Protein AF-A0A9E4ESQ2-F1 (afdb_monomer_lite)

Secondary structure (DSSP, 8-state):
-----------EE-SPPPHHHHHHHHHHHHHTT---EEEE-GGGGTT-HHHHHHHHHHHHTT-EEEE--SSS-SSEEEPPTT--HHHHHTSTTEEEE-SSEEEEPBPPP--TTSPPEEEEEETTEEEESSHHHH--TTGGGEEEEEETTTTEEEEEEEEEETTEEEEEEEETT--S-----EEEEEEEEEEETTS--B----

Foldseek 3Di:
DPPPDDDDDAAEDDEDDDLVVLVVVLVVQVVVPHAYEYAYQQLVCVPPPVVVVSVVVNVVSPHHYHHCHNHVDDQKDFDDVPDDLVVLQPAQQFPHDDPTMTGGDWDQFDCPPFDKFWWKDAFQKTFGPDQCRQPDPVCVFFQWKQFPVVSAIWGWDWDDDPNGTMTRTHHSVRHPPTTPHTDHGTIMTTDGPVRIGRDRHD

Radius of gyration: 22.18 Å; chains: 1; bounding box: 66×42×53 Å

Structure (mmCIF, N/CA/C/O backbone):
data_AF-A0A9E4ESQ2-F1
#
_entry.id   AF-A0A9E4ESQ2-F1
#
loop_
_atom_site.group_PDB
_atom_site.id
_atom_site.type_symbol
_atom_site.label_atom_id
_atom_site.label_alt_id
_atom_site.label_comp_id
_atom_site.label_asym_id
_atom_site.label_entity_id
_atom_site.label_seq_id
_atom_site.pdbx_PDB_ins_code
_atom_site.Cartn_x
_atom_site.Cartn_y
_atom_site.Cartn_z
_atom_site.occupancy
_atom_site.B_iso_or_equiv
_atom_site.auth_seq_id
_atom_site.auth_comp_id
_atom_site.auth_asym_id
_atom_site.auth_atom_id
_atom_site.pdbx_PDB_model_num
ATOM 1 N N . MET A 1 1 ? -46.111 -11.048 6.147 1.00 51.50 1 MET A N 1
ATOM 2 C CA . MET A 1 1 ? -45.786 -9.671 6.575 1.00 51.50 1 MET A CA 1
ATOM 3 C C . MET A 1 1 ? -44.651 -9.162 5.710 1.00 51.50 1 MET A C 1
ATOM 5 O O . MET A 1 1 ? -43.590 -9.770 5.709 1.00 51.50 1 MET A O 1
ATOM 9 N N . ARG A 1 2 ? -44.894 -8.115 4.919 1.00 52.31 2 ARG A N 1
ATOM 10 C CA . ARG A 1 2 ? -43.846 -7.410 4.176 1.00 52.31 2 ARG A CA 1
ATOM 11 C C . ARG A 1 2 ? -43.206 -6.461 5.189 1.00 52.31 2 ARG A C 1
ATOM 13 O O . ARG A 1 2 ? -43.901 -5.602 5.716 1.00 52.31 2 ARG A O 1
ATOM 20 N N . THR A 1 3 ? -41.953 -6.689 5.557 1.00 63.53 3 THR A N 1
ATOM 21 C CA . THR A 1 3 ? -41.213 -5.729 6.375 1.00 63.53 3 THR A CA 1
ATOM 22 C C . THR A 1 3 ? -40.939 -4.512 5.502 1.00 63.53 3 THR A C 1
ATOM 24 O O . THR A 1 3 ? -40.298 -4.630 4.454 1.00 63.53 3 THR A O 1
ATOM 27 N N . ASP A 1 4 ? -41.470 -3.354 5.888 1.00 74.69 4 ASP A N 1
ATOM 28 C CA . ASP A 1 4 ? -41.134 -2.096 5.230 1.00 74.69 4 ASP A CA 1
ATOM 29 C C . ASP A 1 4 ? -39.630 -1.880 5.386 1.00 74.69 4 ASP A C 1
ATOM 31 O O . ASP A 1 4 ? -39.119 -1.657 6.487 1.00 74.69 4 ASP A O 1
ATOM 35 N N . LYS A 1 5 ? -38.891 -2.031 4.283 1.00 76.62 5 LYS A N 1
ATOM 36 C CA . LYS A 1 5 ? -37.449 -1.796 4.271 1.00 76.62 5 LYS A CA 1
ATOM 37 C C . LYS A 1 5 ? -37.220 -0.322 4.585 1.00 76.62 5 LYS A C 1
ATOM 39 O O . LYS A 1 5 ? -37.540 0.545 3.777 1.00 76.62 5 LYS A O 1
ATOM 44 N N . ARG A 1 6 ? -36.655 -0.042 5.756 1.00 83.25 6 ARG A N 1
ATOM 45 C CA . ARG A 1 6 ? -36.208 1.298 6.137 1.00 83.25 6 ARG A CA 1
ATOM 46 C C . ARG A 1 6 ? -34.744 1.447 5.740 1.00 83.25 6 ARG A C 1
ATOM 48 O O . ARG A 1 6 ? -33.921 0.614 6.109 1.00 83.25 6 ARG A O 1
ATOM 55 N N . GLY A 1 7 ? -34.435 2.490 4.973 1.00 85.62 7 GLY A N 1
ATOM 56 C CA . GLY A 1 7 ? -33.052 2.889 4.721 1.00 85.62 7 GLY A CA 1
ATOM 57 C C . GLY A 1 7 ? -32.386 3.391 6.004 1.00 85.62 7 GLY A C 1
ATOM 58 O O . GLY A 1 7 ? -33.062 3.894 6.902 1.00 85.62 7 GLY A O 1
ATOM 59 N N . GLY A 1 8 ? -31.065 3.253 6.082 1.00 88.06 8 GLY A N 1
ATOM 60 C CA . GLY A 1 8 ? -30.244 3.743 7.187 1.00 88.06 8 GLY A CA 1
ATOM 61 C C . GLY A 1 8 ? -28.933 4.327 6.671 1.00 88.06 8 GLY A C 1
ATOM 62 O O . GLY A 1 8 ? -28.537 4.064 5.536 1.00 88.06 8 GLY A O 1
ATOM 63 N N . ILE A 1 9 ? -28.276 5.130 7.505 1.00 91.81 9 ILE A N 1
ATOM 64 C CA . ILE A 1 9 ? -26.957 5.709 7.231 1.00 91.81 9 ILE A CA 1
ATOM 65 C C . ILE A 1 9 ? -25.974 5.107 8.233 1.00 91.81 9 ILE A C 1
ATOM 67 O O . ILE A 1 9 ? -26.272 5.044 9.424 1.00 91.81 9 ILE A O 1
ATOM 71 N N . CYS A 1 10 ? -24.808 4.685 7.748 1.00 93.25 10 CYS A N 1
ATOM 72 C CA . CYS A 1 10 ? -23.695 4.246 8.580 1.00 93.25 10 CYS A CA 1
ATOM 73 C C . CYS A 1 10 ? -22.549 5.255 8.461 1.00 93.25 10 CYS A C 1
ATOM 75 O O . CYS A 1 10 ? -22.131 5.587 7.351 1.00 93.25 10 CYS A O 1
ATOM 77 N N . PHE A 1 11 ? -22.050 5.734 9.600 1.00 96.19 11 PHE A N 1
ATOM 78 C CA . PHE A 1 11 ? -20.864 6.581 9.662 1.00 96.19 11 PHE A CA 1
ATOM 79 C C . PHE A 1 11 ? -19.651 5.729 10.022 1.00 96.19 11 PHE A C 1
ATOM 81 O O . PHE A 1 11 ? -19.626 5.102 11.085 1.00 96.19 11 PHE A O 1
ATOM 88 N N . ARG A 1 12 ? -18.645 5.743 9.146 1.00 95.81 12 ARG A N 1
ATOM 89 C CA . ARG A 1 12 ? -17.349 5.096 9.355 1.00 95.81 12 ARG A CA 1
ATOM 90 C C . ARG A 1 12 ? -16.263 6.160 9.413 1.00 95.81 12 ARG A C 1
ATOM 92 O O . ARG A 1 12 ? -16.219 7.037 8.551 1.00 95.81 12 ARG A O 1
ATOM 99 N N . VAL A 1 13 ? -15.412 6.076 10.426 1.00 96.38 13 VAL A N 1
ATOM 100 C CA . VAL A 1 13 ? -14.229 6.924 10.562 1.00 96.38 13 VAL A CA 1
ATOM 101 C C . VAL A 1 13 ? -13.005 6.024 10.470 1.00 96.38 13 VAL A C 1
ATOM 103 O O . VAL A 1 13 ? -12.853 5.110 11.279 1.00 96.38 13 VAL A O 1
ATOM 106 N N . ASP A 1 14 ? -12.170 6.289 9.470 1.00 95.12 14 ASP A N 1
ATOM 107 C CA . ASP A 1 14 ? -10.976 5.504 9.150 1.00 95.12 14 ASP A CA 1
ATOM 108 C C . ASP A 1 14 ? -9.734 6.038 9.860 1.00 95.12 14 ASP A C 1
ATOM 110 O O . ASP A 1 14 ? -9.703 7.191 10.300 1.00 95.12 14 ASP A O 1
ATOM 114 N N . ASP A 1 15 ? -8.697 5.206 9.900 1.00 94.25 15 ASP A N 1
ATOM 115 C CA . ASP A 1 15 ? -7.402 5.426 10.542 1.00 94.25 15 ASP A CA 1
ATOM 116 C C . ASP A 1 15 ? -7.430 5.635 12.056 1.00 94.25 15 ASP A C 1
ATOM 118 O O . ASP A 1 15 ? -8.412 6.028 12.684 1.00 94.25 15 ASP A O 1
ATOM 122 N N . ASN A 1 16 ? -6.252 5.486 12.651 1.00 94.00 16 ASN A N 1
ATOM 123 C CA . ASN A 1 16 ? -6.033 5.840 14.042 1.00 94.00 16 ASN A CA 1
ATOM 124 C C . ASN A 1 16 ? -6.076 7.362 14.189 1.00 94.00 16 ASN A C 1
ATOM 126 O O . ASN A 1 16 ? -5.266 8.080 13.599 1.00 94.00 16 ASN A O 1
ATOM 130 N N . LYS A 1 17 ? -6.997 7.856 15.013 1.00 95.25 17 LYS A N 1
ATOM 131 C CA . LYS A 1 17 ? -7.047 9.258 15.437 1.00 95.25 17 LYS A CA 1
ATOM 132 C C . LYS A 1 17 ? -6.416 9.438 16.820 1.00 95.25 17 LYS A C 1
ATOM 134 O O . LYS A 1 17 ? -6.333 8.459 17.572 1.00 95.25 17 LYS A O 1
ATOM 139 N N . PRO A 1 18 ? -5.979 10.659 17.179 1.00 96.06 18 PRO A N 1
ATOM 140 C CA . PRO A 1 18 ? -5.676 10.999 18.563 1.00 96.06 18 PRO A CA 1
ATOM 141 C C . PRO A 1 18 ? -6.846 10.640 19.482 1.00 96.06 18 PRO A C 1
ATOM 143 O O . PRO A 1 18 ? -8.006 10.809 19.105 1.00 96.06 18 PRO A O 1
ATOM 146 N N . ILE A 1 19 ? -6.546 10.194 20.704 1.00 96.81 19 ILE A N 1
ATOM 147 C CA . ILE A 1 19 ? -7.559 9.741 21.671 1.00 96.81 19 ILE A CA 1
ATOM 148 C C . ILE A 1 19 ? -8.663 10.786 21.873 1.00 96.81 19 ILE A C 1
ATOM 150 O O . ILE A 1 19 ? -9.845 10.449 21.863 1.00 96.81 19 ILE A O 1
ATOM 154 N N . GLN A 1 20 ? -8.280 12.059 21.984 1.00 98.00 20 GLN A N 1
ATOM 155 C CA . GLN A 1 20 ? -9.217 13.159 22.191 1.00 98.00 20 GLN A CA 1
ATOM 156 C C . GLN A 1 20 ? -10.242 13.291 21.052 1.00 98.00 20 GLN A C 1
ATOM 158 O O . GLN A 1 20 ? -11.424 13.484 21.316 1.00 98.00 20 GLN A O 1
ATOM 163 N N . GLN A 1 21 ? -9.836 13.077 19.798 1.00 98.12 21 GLN A N 1
ATOM 164 C CA . GLN A 1 21 ? -10.765 13.136 18.663 1.00 98.12 21 GLN A CA 1
ATOM 165 C C . GLN A 1 21 ? -11.802 12.009 18.717 1.00 98.12 21 GLN A C 1
ATOM 167 O O . GLN A 1 21 ? -12.968 12.214 18.393 1.00 98.12 21 GLN A O 1
ATOM 172 N N . TRP A 1 22 ? -11.415 10.812 19.165 1.00 97.75 22 TRP A N 1
ATOM 173 C CA . TRP A 1 22 ? -12.370 9.717 19.347 1.00 97.75 22 TRP A CA 1
ATOM 174 C C . TRP A 1 22 ? -13.382 9.982 20.458 1.00 97.75 22 TRP A C 1
ATOM 176 O O . TRP A 1 22 ? -14.542 9.575 20.347 1.00 97.75 22 TRP A O 1
ATOM 186 N N . ILE A 1 23 ? -12.952 10.660 21.523 1.00 97.88 23 ILE A N 1
ATOM 187 C CA . ILE A 1 23 ? -13.844 11.116 22.589 1.00 97.88 23 ILE A CA 1
ATOM 188 C C . ILE A 1 23 ? -14.859 12.107 22.011 1.00 97.88 23 ILE A C 1
ATOM 190 O O . ILE A 1 23 ? -16.058 11.891 22.178 1.00 97.88 23 ILE A O 1
ATOM 194 N N . GLU A 1 24 ? -14.398 13.100 21.249 1.00 98.19 24 GLU A N 1
ATOM 195 C CA . GLU A 1 24 ? -15.248 14.105 20.597 1.00 98.19 24 GLU A CA 1
ATOM 196 C C . GLU A 1 24 ? -16.254 13.478 19.620 1.00 98.19 24 GLU A C 1
ATOM 198 O O . GLU A 1 24 ? -17.444 13.801 19.667 1.00 98.19 24 GLU A O 1
ATOM 203 N N . PHE A 1 25 ? -15.830 12.518 18.786 1.00 97.94 25 PHE A N 1
ATOM 204 C CA . PHE A 1 25 ? -16.757 11.768 17.933 1.00 97.94 25 PHE A CA 1
ATOM 205 C C . PHE A 1 25 ? -17.830 11.071 18.769 1.00 97.94 25 PHE A C 1
ATOM 207 O O . PHE A 1 25 ? -19.025 11.224 18.513 1.00 97.94 25 PHE A O 1
ATOM 214 N N . ALA A 1 26 ? -17.431 10.333 19.801 1.00 97.94 26 ALA A N 1
ATOM 215 C CA . ALA A 1 26 ? -18.386 9.642 20.650 1.00 97.94 26 ALA A CA 1
ATOM 216 C C . ALA A 1 26 ? -19.356 10.606 21.345 1.00 97.94 26 ALA A C 1
ATOM 218 O O . ALA A 1 26 ? -20.543 10.296 21.430 1.00 97.94 26 ALA A O 1
ATOM 219 N N . GLU A 1 27 ? -18.905 11.772 21.800 1.00 98.12 27 GLU A N 1
ATOM 220 C CA . GLU A 1 27 ? -19.778 12.796 22.382 1.00 98.12 27 GLU A CA 1
ATOM 221 C C . GLU A 1 27 ? -20.821 13.305 21.387 1.00 98.12 27 GLU A C 1
ATOM 223 O O . GLU A 1 27 ? -22.007 13.365 21.725 1.00 98.12 27 GLU A O 1
ATOM 228 N N . VAL A 1 28 ? -20.412 13.617 20.153 1.00 98.00 28 VAL A N 1
ATOM 229 C CA . VAL A 1 28 ? -21.328 14.075 19.099 1.00 98.00 28 VAL A CA 1
ATOM 230 C C . VAL A 1 28 ? -22.380 13.011 18.801 1.00 98.00 28 VAL A C 1
ATOM 232 O O . VAL A 1 28 ? -23.572 13.303 18.844 1.00 98.00 28 VAL A O 1
ATOM 235 N N . PHE A 1 29 ? -21.971 11.769 18.543 1.00 97.81 29 PHE A N 1
ATOM 236 C CA . PHE A 1 29 ? -22.912 10.703 18.193 1.00 97.81 29 PHE A CA 1
ATOM 237 C C . PHE A 1 29 ? -23.849 10.355 19.356 1.00 97.81 29 PHE A C 1
ATOM 239 O O . PHE A 1 29 ? -25.063 10.254 19.160 1.00 97.81 29 PHE A O 1
ATOM 246 N N . ASN A 1 30 ? -23.322 10.258 20.580 1.00 97.75 30 ASN A N 1
ATOM 247 C CA . ASN A 1 30 ? -24.134 9.950 21.757 1.00 97.75 30 ASN A CA 1
ATOM 248 C C . ASN A 1 30 ? -25.130 11.068 22.089 1.00 97.75 30 ASN A C 1
ATOM 250 O O . ASN A 1 30 ? -26.250 10.758 22.494 1.00 97.75 30 ASN A O 1
ATOM 254 N N . ARG A 1 31 ? -24.781 12.344 21.856 1.00 98.12 31 ARG A N 1
ATOM 255 C CA . ARG A 1 31 ? -25.699 13.486 22.037 1.00 98.12 31 ARG A CA 1
ATOM 256 C C . ARG A 1 31 ? -26.996 13.332 21.243 1.00 98.12 31 ARG A C 1
ATOM 258 O O . ARG A 1 31 ? -28.043 13.765 21.711 1.00 98.12 31 ARG A O 1
ATOM 265 N N . TYR A 1 32 ? -26.931 12.708 20.070 1.00 97.31 32 TYR A N 1
ATOM 266 C CA . TYR A 1 32 ? -28.084 12.491 19.195 1.00 97.31 32 TYR A CA 1
ATOM 267 C C . TYR A 1 32 ? -28.632 11.056 19.250 1.00 97.31 32 TYR A C 1
ATOM 269 O O . TYR A 1 32 ? -29.475 10.693 18.435 1.00 97.31 32 TYR A O 1
ATOM 277 N N . GLY A 1 33 ? -28.170 10.230 20.195 1.00 96.44 33 GLY A N 1
ATOM 278 C CA . GLY A 1 33 ? -28.616 8.840 20.324 1.00 96.44 33 GLY A CA 1
ATOM 279 C C . GLY A 1 33 ? -28.145 7.917 19.192 1.00 96.44 33 GLY A C 1
ATOM 280 O O . GLY A 1 33 ? -28.731 6.856 18.991 1.00 96.44 33 GLY A O 1
ATOM 281 N N . PHE A 1 34 ? -27.094 8.297 18.460 1.00 97.06 34 PHE A N 1
ATOM 282 C CA . PHE A 1 34 ? -26.523 7.513 17.364 1.00 97.06 34 PHE A CA 1
ATOM 283 C C . PHE A 1 34 ? -25.200 6.846 17.752 1.00 97.06 34 PHE A C 1
ATOM 285 O O . PHE A 1 34 ? -24.599 7.140 18.787 1.00 97.06 34 PHE A O 1
ATOM 292 N N . LYS A 1 35 ? -24.742 5.935 16.888 1.00 97.31 35 LYS A N 1
ATOM 293 C CA . LYS A 1 35 ? -23.450 5.244 16.970 1.00 97.31 35 LYS A CA 1
ATOM 294 C C . LYS A 1 35 ? -22.687 5.418 15.660 1.00 97.31 35 LYS A C 1
ATOM 296 O O . LYS A 1 35 ? -23.258 5.818 14.649 1.00 97.31 35 LYS A O 1
ATOM 301 N N . PHE A 1 36 ? -21.396 5.130 15.709 1.00 97.81 36 PHE A N 1
ATOM 302 C CA . PHE A 1 36 ? -20.494 5.185 14.566 1.00 97.81 36 PHE A CA 1
ATOM 303 C C . PHE A 1 36 ? -19.560 3.980 14.619 1.00 97.81 36 PHE A C 1
ATOM 305 O O . PHE A 1 36 ? -19.476 3.307 15.654 1.00 97.81 36 PHE A O 1
ATOM 312 N N . CYS A 1 37 ? -18.860 3.749 13.516 1.00 98.25 37 CYS A N 1
ATOM 313 C CA . CYS A 1 37 ? -17.862 2.702 13.400 1.00 98.25 37 CYS A CA 1
ATOM 314 C C . CYS A 1 37 ? -16.456 3.310 13.383 1.00 98.25 37 CYS A C 1
ATOM 316 O O . CYS A 1 37 ? -16.164 4.175 12.552 1.00 98.25 37 CYS A O 1
ATOM 318 N N . ALA A 1 38 ? -15.594 2.858 14.289 1.00 97.56 38 ALA A N 1
ATOM 319 C CA . ALA A 1 38 ? -14.180 3.200 14.330 1.00 97.56 38 ALA A CA 1
ATOM 320 C C . ALA A 1 38 ? -13.389 2.122 13.581 1.00 97.56 38 ALA A C 1
ATOM 322 O O . ALA A 1 38 ? -13.235 1.011 14.090 1.00 97.56 38 ALA A O 1
ATOM 323 N N . ALA A 1 39 ? -12.907 2.430 12.377 1.00 96.44 39 ALA A N 1
ATOM 324 C CA . ALA A 1 39 ? -12.064 1.529 11.603 1.00 96.44 39 ALA A CA 1
ATOM 325 C C . ALA A 1 39 ? -10.593 1.788 11.952 1.00 96.44 39 ALA A C 1
ATOM 327 O O . ALA A 1 39 ? -10.030 2.835 11.637 1.00 96.44 39 ALA A O 1
ATOM 328 N N . LEU A 1 40 ? -9.983 0.832 12.650 1.00 94.81 40 LEU A N 1
ATOM 329 C CA . LEU A 1 40 ? -8.712 1.005 13.344 1.00 94.81 40 LEU A CA 1
ATOM 330 C C . LEU A 1 40 ? -7.601 0.155 12.724 1.00 94.81 40 LEU A C 1
ATOM 332 O O . LEU A 1 40 ? -7.844 -0.958 12.266 1.00 94.81 40 LEU A O 1
ATOM 336 N N . CYS A 1 41 ? -6.368 0.663 12.763 1.00 92.94 41 CYS A N 1
ATOM 337 C CA . CYS A 1 41 ? -5.155 -0.078 12.423 1.00 92.94 41 CYS A CA 1
ATOM 338 C C . CYS A 1 41 ? -4.504 -0.634 13.702 1.00 92.94 41 CYS A C 1
ATOM 340 O O . CYS A 1 41 ? -3.689 0.071 14.318 1.00 92.94 41 CYS A O 1
ATOM 342 N N . PRO A 1 42 ? -4.844 -1.863 14.142 1.00 87.06 42 PRO A N 1
ATOM 343 C CA . PRO A 1 42 ? -4.430 -2.373 15.452 1.00 87.06 42 PRO A CA 1
ATOM 344 C C . PRO A 1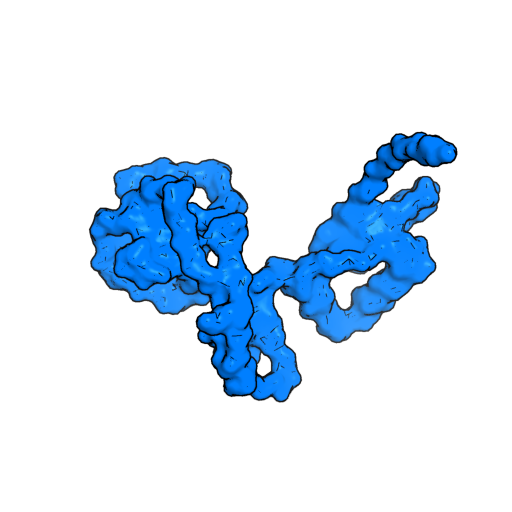 42 ? -2.913 -2.532 15.591 1.00 87.06 42 PRO A C 1
ATOM 346 O O . PRO A 1 42 ? -2.369 -2.318 16.671 1.00 87.06 42 PRO A O 1
ATOM 349 N N . GLY A 1 43 ? -2.201 -2.830 14.501 1.00 84.06 43 GLY A N 1
ATOM 350 C CA . GLY A 1 43 ? -0.742 -2.966 14.510 1.00 84.06 43 GLY A CA 1
ATOM 351 C C . GLY A 1 43 ? -0.012 -1.670 14.872 1.00 84.06 43 GLY A C 1
ATOM 352 O O . GLY A 1 43 ? 1.077 -1.723 15.430 1.00 84.06 43 GLY A O 1
ATOM 353 N N . ARG A 1 44 ? -0.621 -0.502 14.628 1.00 83.81 44 ARG A N 1
ATOM 354 C CA . ARG A 1 44 ? -0.057 0.806 15.013 1.00 83.81 44 ARG A CA 1
ATOM 355 C C . ARG A 1 44 ? -0.315 1.186 16.476 1.00 83.81 44 ARG A C 1
ATOM 357 O O . ARG A 1 44 ? 0.188 2.211 16.917 1.00 83.81 44 ARG A O 1
ATOM 364 N N . MET A 1 45 ? -1.114 0.404 17.199 1.00 85.19 45 MET A N 1
ATOM 365 C CA . MET A 1 45 ? -1.454 0.630 18.612 1.00 85.19 45 MET A CA 1
ATOM 366 C C . MET A 1 45 ? -0.926 -0.483 19.516 1.00 85.19 45 MET A C 1
ATOM 368 O O . MET A 1 45 ? -1.255 -0.522 20.700 1.00 85.19 45 MET A O 1
ATOM 372 N N . ALA A 1 46 ? -0.178 -1.440 18.962 1.00 82.06 46 ALA A N 1
ATOM 373 C CA . ALA A 1 46 ? 0.322 -2.569 19.725 1.00 82.06 46 ALA A CA 1
ATOM 374 C C . ALA A 1 46 ? 1.174 -2.060 20.901 1.00 82.06 46 ALA A C 1
ATOM 376 O O . ALA A 1 46 ? 2.178 -1.383 20.698 1.00 82.06 46 ALA A O 1
ATOM 377 N N . GLY A 1 47 ? 0.743 -2.367 22.127 1.00 85.38 47 GLY A N 1
ATOM 378 C CA . GLY A 1 47 ? 1.397 -1.913 23.359 1.00 85.38 47 GLY A CA 1
ATOM 379 C C . GLY A 1 47 ? 0.933 -0.553 23.900 1.00 85.38 47 GLY A C 1
ATOM 380 O O . GLY A 1 47 ? 1.385 -0.165 24.972 1.00 85.38 47 GLY A O 1
ATOM 381 N N . ASP A 1 48 ? 0.020 0.158 23.230 1.00 93.38 48 ASP A N 1
ATOM 382 C CA . ASP A 1 48 ? -0.569 1.396 23.755 1.00 93.38 48 ASP A CA 1
ATOM 383 C C . ASP A 1 48 ? -1.777 1.078 24.656 1.00 93.38 48 ASP A C 1
ATOM 385 O O . ASP A 1 48 ? -2.903 0.827 24.201 1.00 93.38 48 ASP A O 1
ATOM 389 N N . GLU A 1 49 ? -1.538 1.066 25.969 1.00 96.06 49 GLU A N 1
ATOM 390 C CA . GLU A 1 49 ? -2.572 0.793 26.972 1.00 96.06 49 GLU A CA 1
ATOM 391 C C . GLU A 1 49 ? -3.682 1.853 26.978 1.00 96.06 49 GLU A C 1
ATOM 393 O O . GLU A 1 49 ? -4.857 1.510 27.148 1.00 96.06 49 GLU A O 1
ATOM 398 N N . ALA A 1 50 ? -3.342 3.125 26.748 1.00 96.38 50 ALA A N 1
ATOM 399 C CA . ALA A 1 50 ? -4.308 4.219 26.735 1.00 96.38 50 ALA A CA 1
ATOM 400 C C . ALA A 1 50 ? -5.249 4.098 25.531 1.00 96.38 50 ALA A C 1
ATOM 402 O O . ALA A 1 50 ? -6.471 4.233 25.667 1.00 96.38 50 ALA A O 1
ATOM 403 N N . TYR A 1 51 ? -4.701 3.761 24.364 1.00 96.31 51 TYR A N 1
ATOM 404 C CA . TYR A 1 51 ? -5.502 3.499 23.174 1.00 96.31 51 TYR A CA 1
ATOM 405 C C . TYR A 1 51 ? -6.366 2.247 23.338 1.00 96.31 51 TYR A C 1
ATOM 407 O O . TYR A 1 51 ? -7.546 2.246 22.988 1.00 96.31 51 TYR A O 1
ATOM 415 N N . THR A 1 52 ? -5.823 1.192 23.947 1.00 95.19 52 THR A N 1
ATOM 416 C CA . THR A 1 52 ? -6.585 -0.028 24.251 1.00 95.19 52 THR A CA 1
ATOM 417 C C . THR A 1 52 ? -7.764 0.268 25.187 1.00 95.19 52 THR A C 1
ATOM 419 O O . THR A 1 52 ? -8.878 -0.222 24.970 1.00 95.19 52 THR A O 1
ATOM 422 N N . ALA A 1 53 ? -7.558 1.104 26.210 1.00 96.81 53 ALA A N 1
ATOM 423 C CA . ALA A 1 53 ? -8.618 1.549 27.111 1.00 96.81 53 ALA A CA 1
ATOM 424 C C . ALA A 1 53 ? -9.688 2.375 26.378 1.00 96.81 53 ALA A C 1
ATOM 426 O O . ALA A 1 53 ? -10.885 2.171 26.603 1.00 96.81 53 ALA A O 1
ATOM 427 N N . LEU A 1 54 ? -9.282 3.250 25.452 1.00 97.00 54 LEU A N 1
ATOM 428 C CA . LEU A 1 54 ? -10.206 3.982 24.588 1.00 97.00 54 LEU A CA 1
ATOM 429 C C . LEU A 1 54 ? -11.063 3.034 23.736 1.00 97.00 54 LEU A C 1
ATOM 431 O O . LEU A 1 54 ? -12.280 3.214 23.688 1.00 97.00 54 LEU A O 1
ATOM 435 N N . VAL A 1 55 ? -10.467 2.028 23.090 1.00 96.69 55 VAL A N 1
ATOM 436 C CA . VAL A 1 55 ? -11.202 1.058 22.256 1.00 96.69 55 VAL A CA 1
ATOM 437 C C . VAL A 1 55 ? -12.255 0.325 23.085 1.00 96.69 55 VAL A C 1
ATOM 439 O O . VAL A 1 55 ? -13.422 0.272 22.693 1.00 96.69 55 VAL A O 1
ATOM 442 N N . ARG A 1 56 ? -11.885 -0.146 24.283 1.00 97.38 56 ARG A N 1
ATOM 443 C CA . ARG A 1 56 ? -12.832 -0.762 25.229 1.00 97.38 56 ARG A CA 1
ATOM 444 C C . ARG A 1 56 ? -13.948 0.203 25.632 1.00 97.38 56 ARG A C 1
ATOM 446 O O . ARG A 1 56 ? -15.104 -0.200 25.700 1.00 97.38 56 ARG A O 1
ATOM 453 N N . SER A 1 57 ? -13.624 1.475 25.868 1.00 97.88 57 SER A N 1
ATOM 454 C CA . SER A 1 57 ? -14.605 2.516 26.202 1.00 97.88 57 SER A CA 1
ATOM 455 C C . SER A 1 57 ? -15.572 2.810 25.050 1.00 97.88 57 SER A C 1
ATOM 457 O O . SER A 1 57 ? -16.774 2.966 25.269 1.00 97.88 57 SER A O 1
ATOM 459 N N . LEU A 1 58 ? -15.088 2.882 23.808 1.00 98.00 58 LEU A N 1
ATOM 460 C CA . LEU A 1 58 ? -15.934 3.045 22.622 1.00 98.00 58 LEU A CA 1
ATOM 461 C C . LEU A 1 58 ? -16.885 1.854 22.459 1.00 98.00 58 LEU A C 1
ATOM 463 O O . LEU A 1 58 ? -18.096 2.050 22.337 1.00 98.00 58 LEU A O 1
ATOM 467 N N . GLN A 1 59 ? -16.354 0.636 22.551 1.00 97.62 59 GLN A N 1
ATOM 468 C CA . GLN A 1 59 ? -17.140 -0.590 22.453 1.00 97.62 59 GLN A CA 1
ATOM 469 C C . GLN A 1 59 ? -18.174 -0.703 23.584 1.00 97.62 59 GLN A C 1
ATOM 471 O O . GLN A 1 59 ? -19.341 -0.990 23.326 1.00 97.62 59 GLN A O 1
ATOM 476 N N . GLY A 1 60 ? -17.789 -0.402 24.829 1.00 97.94 60 GLY A N 1
ATOM 477 C CA . GLY A 1 60 ? -18.690 -0.404 25.987 1.00 97.94 60 GLY A CA 1
ATOM 478 C C . GLY A 1 60 ? -19.819 0.627 25.888 1.00 97.94 60 GLY A C 1
ATOM 479 O O . GLY A 1 60 ? -20.889 0.435 26.460 1.00 97.94 60 GLY A O 1
ATOM 480 N N . ARG A 1 61 ? -19.621 1.696 25.106 1.00 97.25 61 ARG A N 1
ATOM 481 C CA . ARG A 1 61 ? -20.655 2.686 24.767 1.00 97.25 61 ARG A CA 1
ATOM 482 C C . ARG A 1 61 ? -21.482 2.302 23.533 1.00 97.25 61 ARG A C 1
ATOM 484 O O . ARG A 1 61 ? -22.352 3.075 23.129 1.00 97.25 61 ARG A O 1
ATOM 491 N N . GLY A 1 62 ? -21.251 1.129 22.943 1.00 97.75 62 GLY A N 1
ATOM 492 C CA . GLY A 1 62 ? -22.003 0.592 21.807 1.00 97.75 62 GLY A CA 1
ATOM 493 C C . GLY A 1 62 ? -21.567 1.117 20.438 1.00 97.75 62 GLY A C 1
ATOM 494 O O . GLY A 1 62 ? -22.339 1.010 19.489 1.00 97.75 62 GLY A O 1
ATOM 495 N N . HIS A 1 63 ? -20.382 1.725 20.327 1.00 98.25 63 HIS A N 1
ATOM 496 C CA . HIS A 1 63 ? -19.785 2.043 19.027 1.00 98.25 63 HIS A CA 1
ATOM 497 C C . HIS A 1 63 ? -19.162 0.778 18.418 1.00 98.25 63 HIS A C 1
ATOM 499 O O . HIS A 1 63 ? -18.661 -0.081 19.146 1.00 98.25 63 HIS A O 1
ATOM 505 N N . GLU A 1 64 ? -19.198 0.656 17.092 1.00 97.94 64 GLU A N 1
ATOM 506 C CA . GLU A 1 64 ? -18.635 -0.498 16.389 1.00 97.94 64 GLU A CA 1
ATOM 507 C C . GLU A 1 64 ? -17.130 -0.308 16.181 1.00 97.94 64 GLU A C 1
ATOM 509 O O . GLU A 1 64 ? -16.677 0.781 15.830 1.00 97.94 64 GLU A O 1
ATOM 514 N N . ILE A 1 65 ? -16.350 -1.366 16.398 1.00 97.12 65 ILE A N 1
ATOM 515 C CA . ILE A 1 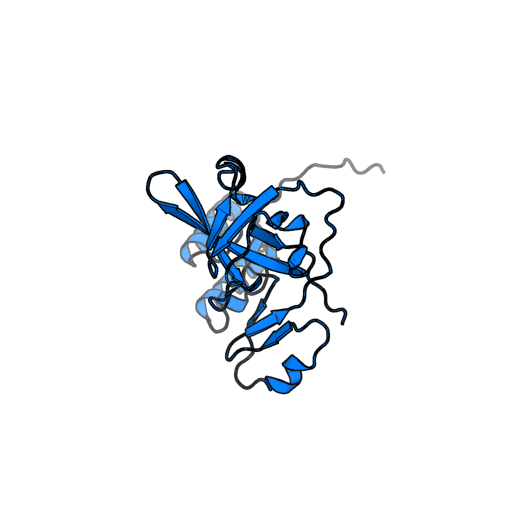65 ? -14.915 -1.389 16.114 1.00 97.12 65 ILE A CA 1
ATOM 516 C C . ILE A 1 65 ? -14.712 -2.251 14.873 1.00 97.12 65 ILE A C 1
ATOM 518 O O . ILE A 1 65 ? -15.149 -3.400 14.843 1.00 97.12 65 ILE A O 1
ATOM 522 N N . MET A 1 66 ? -14.055 -1.696 13.862 1.00 95.25 66 MET A N 1
ATOM 523 C CA . MET A 1 66 ? -13.808 -2.358 12.585 1.00 95.25 66 MET A CA 1
ATOM 524 C C . MET A 1 66 ? -12.310 -2.507 12.338 1.00 95.25 66 MET A C 1
ATOM 526 O O . MET A 1 66 ? -11.510 -1.664 12.750 1.00 95.25 66 MET A O 1
ATOM 530 N N . ASP A 1 67 ? -11.939 -3.559 11.614 1.00 90.06 67 ASP A N 1
ATOM 531 C CA . ASP A 1 67 ? -10.587 -3.695 11.087 1.00 90.06 67 ASP A CA 1
ATOM 532 C C . ASP A 1 67 ? -10.368 -2.715 9.927 1.00 90.06 67 ASP A C 1
ATOM 534 O O . ASP A 1 67 ? -11.182 -2.616 9.003 1.00 90.06 67 ASP A O 1
ATOM 538 N N . HIS A 1 68 ? -9.257 -1.988 9.982 1.00 94.06 68 HIS A N 1
ATOM 539 C CA . HIS A 1 68 ? -8.766 -1.147 8.895 1.00 94.06 68 HIS A CA 1
ATOM 540 C C . HIS A 1 68 ? -7.389 -1.611 8.417 1.00 94.06 68 HIS A C 1
ATOM 542 O O . HIS A 1 68 ? -6.532 -0.805 8.051 1.00 94.06 68 HIS A O 1
ATOM 548 N N . THR A 1 69 ? -7.182 -2.931 8.421 1.00 89.00 69 THR A N 1
ATOM 549 C CA . THR A 1 69 ? -5.898 -3.631 8.304 1.00 89.00 69 THR A CA 1
ATOM 550 C C . THR A 1 69 ? -4.931 -3.307 9.447 1.00 89.00 69 THR A C 1
ATOM 552 O O . THR A 1 69 ? -4.917 -2.189 9.958 1.00 89.00 69 THR A O 1
ATOM 555 N N . PRO A 1 70 ? -4.027 -4.223 9.835 1.00 85.50 70 PRO A N 1
ATOM 556 C CA . PRO A 1 70 ? -3.104 -3.967 10.938 1.00 85.50 70 PRO A CA 1
ATOM 557 C C . PRO A 1 70 ? -2.255 -2.691 10.796 1.00 85.50 70 PRO A C 1
ATOM 559 O O . PRO A 1 70 ? -2.030 -2.006 11.793 1.00 85.50 70 PRO A O 1
ATOM 562 N N . LEU A 1 71 ? -1.796 -2.345 9.586 1.00 85.94 71 LEU A N 1
ATOM 563 C CA . LEU A 1 71 ? -0.836 -1.251 9.358 1.00 85.94 71 LEU A CA 1
ATOM 564 C C . LEU A 1 71 ? -1.234 -0.252 8.257 1.00 85.94 71 LEU A C 1
ATOM 566 O O . LEU A 1 71 ? -0.397 0.568 7.860 1.00 85.94 71 LEU A O 1
ATOM 570 N N . HIS A 1 72 ? -2.492 -0.262 7.806 1.00 88.00 72 HIS A N 1
ATOM 571 C CA . HIS A 1 72 ? -2.953 0.482 6.624 1.00 88.00 72 HIS A CA 1
ATOM 572 C C . HIS A 1 72 ? -2.231 0.025 5.335 1.00 88.00 72 HIS A C 1
ATOM 574 O O . HIS A 1 72 ? -1.800 0.824 4.497 1.00 88.00 72 HIS A O 1
ATOM 580 N N . SER A 1 73 ? -2.014 -1.286 5.230 1.00 84.44 73 SER A N 1
ATOM 581 C CA . SER A 1 73 ? -1.230 -1.954 4.189 1.00 84.44 73 SER A CA 1
ATOM 582 C C . SER A 1 73 ? -1.648 -3.425 4.123 1.00 84.44 73 SER A C 1
ATOM 584 O O . SER A 1 73 ? -1.976 -4.025 5.147 1.00 84.44 73 SER A O 1
ATOM 586 N N . VAL A 1 74 ? -1.675 -3.976 2.908 1.00 82.25 74 VAL A N 1
ATOM 587 C CA . VAL A 1 74 ? -2.040 -5.379 2.614 1.00 82.25 74 VAL A CA 1
ATOM 588 C C . VAL A 1 74 ? -0.909 -6.137 1.915 1.00 82.25 74 VAL A C 1
ATOM 590 O O . VAL A 1 74 ? -1.031 -7.320 1.635 1.00 82.25 74 VAL A O 1
ATOM 593 N N . ASP A 1 75 ? 0.179 -5.433 1.618 1.00 87.62 75 ASP A N 1
ATOM 594 C CA . ASP A 1 75 ? 1.369 -5.894 0.911 1.00 87.62 75 ASP A CA 1
ATOM 595 C C . ASP A 1 75 ? 2.463 -6.426 1.843 1.00 87.62 75 ASP A C 1
ATOM 597 O O . ASP A 1 75 ? 3.346 -7.168 1.418 1.00 87.62 75 ASP A O 1
ATOM 601 N N . LYS A 1 76 ? 2.415 -6.044 3.121 1.00 89.06 76 LYS A N 1
ATOM 602 C CA . LYS A 1 76 ? 3.413 -6.429 4.116 1.00 89.06 76 LYS A CA 1
ATOM 603 C C . LYS A 1 76 ? 2.835 -6.461 5.519 1.00 89.06 76 LYS A C 1
ATOM 605 O O . LYS A 1 76 ? 1.924 -5.705 5.858 1.00 89.06 76 LYS A O 1
ATOM 610 N N . LEU A 1 77 ? 3.419 -7.311 6.346 1.00 87.62 77 LEU A N 1
ATOM 611 C CA . LEU A 1 77 ? 3.064 -7.508 7.745 1.00 87.62 77 LEU A CA 1
ATOM 612 C C . LEU A 1 77 ? 4.284 -7.232 8.630 1.00 87.62 77 LEU A C 1
ATOM 614 O O . LEU A 1 77 ? 5.416 -7.421 8.181 1.00 87.62 77 LEU A O 1
ATOM 618 N N . PRO A 1 78 ? 4.094 -6.781 9.881 1.00 86.94 78 PRO A N 1
ATOM 619 C CA . PRO A 1 78 ? 5.200 -6.697 10.822 1.00 86.94 78 PRO A CA 1
ATOM 620 C C . PRO A 1 78 ? 5.674 -8.111 11.176 1.00 86.94 78 PRO A C 1
ATOM 622 O O . PRO A 1 78 ? 4.856 -8.988 11.454 1.00 86.94 78 PRO A O 1
ATOM 625 N N . LEU A 1 79 ? 6.987 -8.322 11.194 1.00 87.88 79 LEU A N 1
ATOM 626 C CA . LEU A 1 79 ? 7.590 -9.531 11.741 1.00 87.88 79 LEU A CA 1
ATOM 627 C C . LEU A 1 79 ? 7.537 -9.432 13.276 1.00 87.88 79 LEU A C 1
ATOM 629 O O . LEU A 1 79 ? 8.091 -8.478 13.832 1.00 87.88 79 LEU A O 1
ATOM 633 N N . PRO A 1 80 ? 6.867 -10.359 13.986 1.00 82.00 80 PRO A N 1
ATOM 634 C CA . PRO A 1 80 ? 6.797 -10.299 15.441 1.00 82.00 80 PRO A CA 1
ATOM 635 C C . PRO A 1 80 ? 8.187 -10.377 16.080 1.00 82.00 80 PRO A C 1
ATOM 637 O O . PRO A 1 80 ? 9.064 -11.102 15.613 1.00 82.00 80 PRO A O 1
ATOM 640 N N . HIS A 1 81 ? 8.386 -9.659 17.185 1.00 80.62 81 HIS A N 1
ATOM 641 C CA . HIS A 1 81 ? 9.646 -9.714 17.921 1.00 80.62 81 HIS A CA 1
ATOM 642 C C . HIS A 1 81 ? 9.938 -11.147 18.395 1.00 80.62 81 HIS A C 1
ATOM 644 O O . HIS A 1 81 ? 9.102 -11.769 19.051 1.00 80.62 81 HIS A O 1
ATOM 650 N N . GLY A 1 82 ? 11.135 -11.656 18.090 1.00 82.06 82 GLY A N 1
ATOM 651 C CA . GLY A 1 82 ? 11.539 -13.029 18.414 1.00 82.06 82 GLY A CA 1
ATOM 652 C C . GLY A 1 82 ? 10.940 -14.103 17.500 1.00 82.06 82 GLY A C 1
ATOM 653 O O . GLY A 1 82 ? 11.106 -15.286 17.786 1.00 82.06 82 GLY A O 1
ATOM 654 N N . ALA A 1 83 ? 10.249 -13.719 16.420 1.00 86.81 83 ALA A N 1
ATOM 655 C CA . ALA A 1 83 ? 9.813 -14.666 15.404 1.00 86.81 83 ALA A CA 1
ATOM 656 C C . ALA A 1 83 ? 11.007 -15.242 14.630 1.00 86.81 83 ALA A C 1
ATOM 658 O O . ALA A 1 83 ? 11.973 -14.541 14.328 1.00 86.81 83 ALA A O 1
ATOM 659 N N . ASP A 1 84 ? 10.896 -16.516 14.266 1.00 89.94 84 ASP A N 1
ATOM 660 C CA . ASP A 1 84 ? 11.844 -17.190 13.387 1.00 89.94 84 ASP A CA 1
ATOM 661 C C . ASP A 1 84 ? 11.649 -16.710 11.941 1.00 89.94 84 ASP A C 1
ATOM 663 O O . ASP A 1 84 ? 10.731 -17.144 11.243 1.00 89.94 84 ASP A O 1
ATOM 667 N N . ALA A 1 85 ? 12.493 -15.775 11.501 1.00 92.94 85 ALA A N 1
ATOM 668 C CA . ALA A 1 85 ? 12.432 -15.212 10.155 1.00 92.94 85 ALA A CA 1
ATOM 669 C C . ALA A 1 85 ? 12.582 -16.280 9.058 1.00 92.94 85 ALA A C 1
ATOM 671 O O . ALA A 1 85 ? 11.979 -16.135 7.994 1.00 92.94 85 ALA A O 1
ATOM 672 N N . ASP A 1 86 ? 13.342 -17.349 9.306 1.00 93.06 86 ASP A N 1
ATOM 673 C CA . ASP A 1 86 ? 13.552 -18.413 8.323 1.00 93.06 86 ASP A CA 1
ATOM 674 C C . ASP A 1 86 ? 12.290 -19.255 8.149 1.00 93.06 86 ASP A C 1
ATOM 676 O O . ASP A 1 86 ? 11.917 -19.570 7.017 1.00 93.06 86 ASP A O 1
ATOM 680 N N . ALA A 1 87 ? 11.555 -19.514 9.234 1.00 92.69 87 ALA A N 1
ATOM 681 C CA . ALA A 1 87 ? 10.245 -20.150 9.144 1.00 92.69 87 ALA A CA 1
ATOM 682 C C . ALA A 1 87 ? 9.285 -19.336 8.256 1.00 92.69 87 ALA A C 1
ATOM 684 O O . ALA A 1 87 ? 8.647 -19.899 7.364 1.00 92.69 87 ALA A O 1
ATOM 685 N N . TRP A 1 88 ? 9.234 -18.010 8.431 1.00 92.75 88 TRP A N 1
ATOM 686 C CA . TRP A 1 88 ? 8.397 -17.129 7.607 1.00 92.75 88 TRP A CA 1
ATOM 687 C C . TRP A 1 88 ? 8.808 -17.118 6.133 1.00 92.75 88 TRP A C 1
ATOM 689 O O . TRP A 1 88 ? 7.935 -17.157 5.273 1.00 92.75 88 TRP A O 1
ATOM 699 N N . ARG A 1 89 ? 10.112 -17.120 5.823 1.00 93.75 89 ARG A N 1
ATOM 700 C CA . ARG A 1 89 ? 10.611 -17.147 4.431 1.00 93.75 89 ARG A CA 1
ATOM 701 C C . ARG A 1 89 ? 10.136 -18.363 3.641 1.00 93.75 89 ARG A C 1
ATOM 703 O O . ARG A 1 89 ? 10.067 -18.297 2.422 1.00 93.75 89 ARG A O 1
ATOM 710 N N . THR A 1 90 ? 9.832 -19.465 4.321 1.00 92.31 90 THR A N 1
ATOM 711 C CA . THR A 1 90 ? 9.350 -20.696 3.676 1.00 92.31 90 THR A CA 1
ATOM 712 C C . THR A 1 90 ? 7.829 -20.770 3.542 1.00 92.31 90 THR A C 1
ATOM 714 O O . THR A 1 90 ? 7.317 -21.720 2.947 1.00 92.31 90 THR A O 1
ATOM 717 N N . MET A 1 91 ? 7.086 -19.806 4.096 1.00 92.38 91 MET A N 1
ATOM 718 C CA . MET A 1 91 ? 5.627 -19.835 4.044 1.00 92.38 91 MET A CA 1
ATOM 719 C C . MET A 1 91 ? 5.112 -19.520 2.631 1.00 92.38 91 MET A C 1
ATOM 721 O O . MET A 1 91 ? 5.581 -18.567 2.008 1.00 92.38 91 MET A O 1
ATOM 725 N N . PRO A 1 92 ? 4.105 -20.264 2.131 1.00 92.44 92 PRO A N 1
ATOM 726 C CA . PRO A 1 92 ? 3.425 -19.917 0.889 1.00 92.44 92 PRO A CA 1
ATOM 727 C C . PRO A 1 92 ? 2.891 -18.487 0.934 1.00 92.44 92 PRO A C 1
ATOM 729 O O . PRO A 1 92 ? 2.310 -18.064 1.938 1.00 92.44 92 PRO A O 1
ATOM 732 N N . GLY A 1 93 ? 3.085 -17.747 -0.153 1.00 92.25 93 GLY A N 1
ATOM 733 C CA . GLY A 1 93 ? 2.663 -16.356 -0.220 1.00 92.25 93 GLY A CA 1
ATOM 734 C C . GLY A 1 93 ? 3.646 -15.342 0.344 1.00 92.25 93 GLY A C 1
ATOM 735 O O . GLY A 1 93 ? 3.311 -14.163 0.366 1.00 92.25 93 GLY A O 1
ATOM 736 N N . VAL A 1 94 ? 4.814 -15.755 0.842 1.00 94.12 94 VAL A N 1
ATOM 737 C CA . VAL A 1 94 ? 5.860 -14.836 1.305 1.00 94.12 94 VAL A CA 1
ATOM 738 C C . VAL A 1 94 ? 6.870 -14.624 0.184 1.00 94.12 94 VAL A C 1
ATOM 740 O O . VAL A 1 94 ? 7.460 -15.573 -0.316 1.00 94.12 94 VAL A O 1
ATOM 743 N N . ASP A 1 95 ? 7.061 -13.365 -0.205 1.00 94.25 95 ASP A N 1
ATOM 744 C CA . ASP A 1 95 ? 8.069 -12.963 -1.186 1.00 94.25 95 ASP A CA 1
ATOM 745 C C . ASP A 1 95 ? 9.452 -12.962 -0.531 1.00 94.25 95 ASP A C 1
ATOM 747 O O . ASP A 1 95 ? 10.365 -13.670 -0.951 1.00 94.25 95 ASP A O 1
ATOM 751 N N . HIS A 1 96 ? 9.590 -12.210 0.563 1.00 94.88 96 HIS A N 1
ATOM 752 C CA . HIS A 1 96 ? 10.784 -12.224 1.396 1.00 94.88 96 HIS A CA 1
ATOM 753 C C . HIS A 1 96 ? 10.501 -11.656 2.796 1.00 94.88 96 HIS A C 1
ATOM 755 O O . HIS A 1 96 ? 9.415 -11.156 3.100 1.00 94.88 96 HIS A O 1
ATOM 761 N N . VAL A 1 97 ? 11.504 -11.745 3.672 1.00 94.88 97 VAL A N 1
ATOM 762 C CA . VAL A 1 97 ? 11.446 -11.282 5.065 1.00 94.88 97 VAL A CA 1
ATOM 763 C C . VAL A 1 97 ? 12.688 -10.452 5.374 1.00 94.88 97 VAL A C 1
ATOM 765 O O . VAL A 1 97 ? 13.813 -10.944 5.203 1.00 94.88 97 VAL A O 1
ATOM 768 N N . ASP A 1 98 ? 12.483 -9.224 5.855 1.00 91.81 98 ASP A N 1
ATOM 769 C CA . ASP A 1 98 ? 13.537 -8.354 6.392 1.00 91.81 98 ASP A CA 1
ATOM 770 C C . ASP A 1 98 ? 13.596 -8.423 7.933 1.00 91.81 98 ASP A C 1
ATOM 772 O O . ASP A 1 98 ? 12.932 -9.244 8.563 1.00 91.81 98 ASP A O 1
ATOM 776 N N . ALA A 1 99 ? 14.411 -7.576 8.568 1.00 88.44 99 ALA A N 1
ATOM 777 C CA . ALA A 1 99 ? 14.578 -7.567 10.026 1.00 88.44 99 ALA A CA 1
ATOM 778 C C . ALA A 1 99 ? 13.290 -7.261 10.822 1.00 88.44 99 ALA A C 1
ATOM 780 O O . ALA A 1 99 ? 13.233 -7.501 12.026 1.00 88.44 99 ALA A O 1
ATOM 781 N N . THR A 1 100 ? 12.278 -6.685 10.179 1.00 88.94 100 THR A N 1
ATOM 782 C CA . THR A 1 100 ? 11.085 -6.112 10.814 1.00 88.94 100 THR A CA 1
ATOM 783 C C . THR A 1 100 ? 9.775 -6.464 10.116 1.00 88.94 100 THR A C 1
ATOM 785 O O . THR A 1 100 ? 8.709 -6.154 10.655 1.00 88.94 100 THR A O 1
ATOM 788 N N . ARG A 1 101 ? 9.810 -7.052 8.916 1.00 91.50 101 ARG A N 1
ATOM 789 C CA . ARG A 1 101 ? 8.632 -7.233 8.062 1.00 91.50 101 ARG A CA 1
ATOM 790 C C . ARG A 1 101 ? 8.674 -8.513 7.245 1.00 91.50 101 ARG A C 1
ATOM 792 O O . ARG A 1 101 ? 9.730 -8.972 6.825 1.00 91.50 101 ARG A O 1
ATOM 799 N N . VAL A 1 102 ? 7.477 -9.015 6.969 1.00 92.50 102 VAL A N 1
ATOM 800 C CA . VAL A 1 102 ? 7.184 -10.077 6.006 1.00 92.50 102 VAL A CA 1
ATOM 801 C C . VAL A 1 102 ? 6.490 -9.431 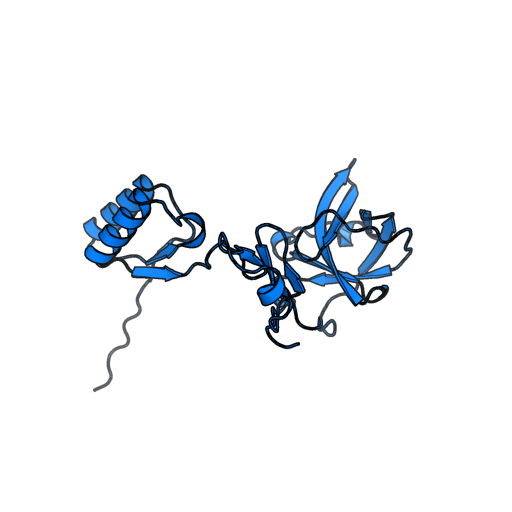4.810 1.00 92.50 102 VAL A C 1
ATOM 803 O O . VAL A 1 102 ? 5.476 -8.753 4.989 1.00 92.50 102 VAL A O 1
ATOM 806 N N . TYR A 1 103 ? 7.026 -9.623 3.609 1.00 93.56 103 TYR A N 1
ATOM 807 C CA . TYR A 1 103 ? 6.463 -9.118 2.356 1.00 93.56 103 TYR A CA 1
ATOM 808 C C . TYR A 1 103 ? 5.728 -10.252 1.650 1.00 93.56 103 TYR A C 1
ATOM 810 O O . TYR A 1 103 ? 6.236 -11.370 1.588 1.00 93.56 103 TYR A O 1
ATOM 818 N N . LEU A 1 104 ? 4.514 -9.993 1.172 1.00 93.12 104 LEU A N 1
ATOM 819 C CA . LEU A 1 104 ? 3.629 -11.030 0.633 1.00 93.12 104 LEU A CA 1
ATOM 820 C C . LEU A 1 104 ? 3.710 -11.073 -0.886 1.00 93.12 104 LEU A C 1
ATOM 822 O O . LEU A 1 104 ? 3.709 -10.022 -1.475 1.00 93.12 104 LEU A O 1
ATOM 826 N N . THR A 1 105 ? 3.685 -12.209 -1.565 1.00 93.25 105 THR A N 1
ATOM 827 C CA . THR A 1 105 ? 3.703 -12.249 -3.039 1.00 93.25 105 THR A CA 1
ATOM 828 C C . THR A 1 105 ? 2.439 -11.667 -3.683 1.00 93.25 105 THR A C 1
ATOM 830 O O . THR A 1 105 ? 1.365 -11.623 -3.077 1.00 93.25 105 THR A O 1
ATOM 833 N N . HIS A 1 106 ? 2.535 -11.278 -4.956 1.00 92.00 106 HIS A N 1
ATOM 834 C CA . HIS A 1 106 ? 1.386 -10.908 -5.785 1.00 92.00 106 HIS A CA 1
ATOM 835 C C . HIS A 1 106 ? 1.221 -11.865 -6.976 1.00 92.00 106 HIS A C 1
ATOM 837 O O . HIS A 1 106 ? 2.193 -12.446 -7.454 1.00 92.00 106 HIS A O 1
ATOM 843 N N . ASP A 1 107 ? -0.009 -12.002 -7.470 1.00 91.25 107 ASP A N 1
ATOM 844 C CA . ASP A 1 107 ? -0.316 -12.769 -8.679 1.00 91.25 107 ASP A CA 1
ATOM 845 C C . ASP A 1 107 ? 0.336 -12.138 -9.923 1.00 91.25 107 ASP A C 1
ATOM 847 O O . ASP A 1 107 ? 0.767 -10.977 -9.931 1.00 91.25 107 ASP A O 1
ATOM 851 N N . ALA A 1 108 ? 0.358 -12.903 -11.015 1.00 89.44 108 ALA A N 1
ATOM 852 C CA . ALA A 1 108 ? 0.707 -12.374 -12.324 1.00 89.44 108 ALA A CA 1
ATOM 853 C C . ALA A 1 108 ? -0.223 -11.213 -12.721 1.00 89.44 108 ALA A C 1
ATOM 855 O O . ALA A 1 108 ? -1.432 -11.244 -12.485 1.00 89.44 108 ALA A O 1
ATOM 856 N N . ILE A 1 109 ? 0.353 -10.199 -13.363 1.00 91.44 109 ILE A N 1
ATOM 857 C CA . ILE A 1 109 ? -0.386 -9.028 -13.834 1.00 91.44 109 ILE A CA 1
ATOM 858 C C . ILE A 1 109 ? -1.100 -9.367 -15.143 1.00 91.44 109 ILE A C 1
ATOM 860 O O . ILE A 1 109 ? -0.453 -9.718 -16.130 1.00 91.44 109 ILE A O 1
ATOM 864 N N . ASP A 1 110 ? -2.428 -9.228 -15.169 1.00 88.75 110 ASP A N 1
ATOM 865 C CA . ASP A 1 110 ? -3.199 -9.306 -16.412 1.00 88.75 110 ASP A CA 1
ATOM 866 C C . ASP A 1 110 ? -3.191 -7.942 -17.112 1.00 88.75 110 ASP A C 1
ATOM 868 O O . ASP A 1 110 ? -3.827 -6.984 -16.674 1.00 88.75 110 ASP A O 1
ATOM 872 N N . THR A 1 111 ? -2.455 -7.852 -18.218 1.00 87.88 111 THR A N 1
ATOM 873 C CA . THR A 1 111 ? -2.312 -6.615 -18.989 1.00 87.88 111 THR A CA 1
ATOM 874 C C . THR A 1 111 ? -3.348 -6.447 -20.095 1.00 87.88 111 THR A C 1
ATOM 876 O O . THR A 1 111 ? -3.351 -5.406 -20.748 1.00 87.88 111 THR A O 1
ATOM 879 N N . LYS A 1 112 ? -4.255 -7.411 -20.318 1.00 87.94 112 LYS A N 1
ATOM 880 C CA . LYS A 1 112 ? -5.148 -7.429 -21.500 1.00 87.94 112 LYS A CA 1
ATOM 881 C C . LYS A 1 112 ? -5.996 -6.172 -21.676 1.00 87.94 112 LYS A C 1
ATOM 883 O O . LYS A 1 112 ? -6.349 -5.834 -22.801 1.00 87.94 112 LYS A O 1
ATOM 888 N N . LEU A 1 113 ? -6.368 -5.525 -20.574 1.00 86.31 113 LEU A N 1
ATOM 889 C CA . LEU A 1 113 ? -7.208 -4.325 -20.570 1.00 86.31 113 LEU A CA 1
ATOM 890 C C . LEU A 1 113 ? -6.435 -3.061 -20.175 1.00 86.31 113 LEU A C 1
ATOM 892 O O . LEU A 1 113 ? -7.036 -1.994 -20.045 1.00 86.31 113 LEU A O 1
ATOM 896 N N . LEU A 1 114 ? -5.122 -3.171 -19.967 1.00 86.62 114 LEU A N 1
ATOM 897 C CA . LEU A 1 114 ? -4.298 -2.061 -19.518 1.00 86.62 114 LEU A CA 1
ATOM 898 C C . LEU A 1 114 ? -3.727 -1.294 -20.712 1.00 86.62 114 LEU A C 1
ATOM 900 O O . LEU A 1 114 ? -3.166 -1.911 -21.619 1.00 86.62 114 LEU A O 1
ATOM 904 N N . PRO A 1 115 ? -3.797 0.047 -20.706 1.00 87.19 115 PRO A N 1
ATOM 905 C CA . PRO A 1 115 ? -3.120 0.854 -21.707 1.00 87.19 115 PRO A CA 1
ATOM 906 C C . PRO A 1 115 ? -1.616 0.571 -21.747 1.00 87.19 115 PRO A C 1
ATOM 908 O O . PRO A 1 115 ? -0.981 0.339 -20.713 1.00 87.19 115 PRO A O 1
ATOM 911 N N . GLU A 1 116 ? -1.056 0.632 -22.950 1.00 89.69 116 GLU A N 1
ATOM 912 C CA . GLU A 1 116 ? 0.382 0.552 -23.180 1.00 89.69 116 GLU A CA 1
ATOM 913 C C . GLU A 1 116 ? 1.003 1.941 -23.258 1.00 89.69 116 GLU A C 1
ATOM 915 O O . GLU A 1 116 ? 0.481 2.863 -23.891 1.00 89.69 116 GLU A O 1
ATOM 920 N N . TYR A 1 117 ? 2.169 2.058 -22.642 1.00 88.69 117 TYR A N 1
ATOM 921 C CA . TYR A 1 117 ? 2.972 3.264 -22.599 1.00 88.69 117 TYR A CA 1
ATOM 922 C C . TYR A 1 117 ? 4.411 2.952 -22.996 1.00 88.69 117 TYR A C 1
ATOM 924 O O . TYR A 1 117 ? 4.852 1.810 -22.895 1.00 88.69 117 TYR A O 1
ATOM 932 N N . ARG A 1 118 ? 5.151 3.972 -23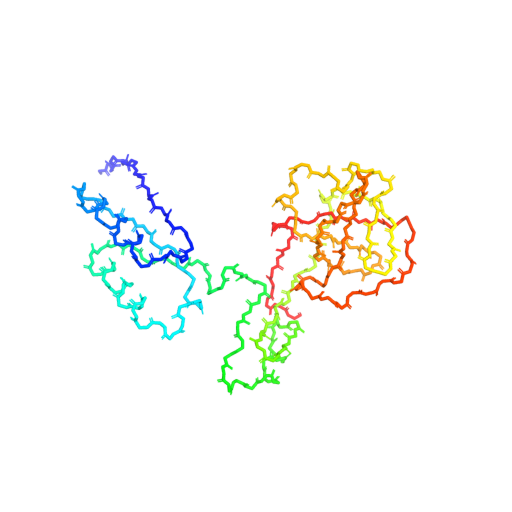.445 1.00 90.69 118 ARG A N 1
ATOM 933 C CA . ARG A 1 118 ? 6.562 3.842 -23.831 1.00 90.69 118 ARG A CA 1
ATOM 934 C C . ARG A 1 118 ? 7.445 4.790 -23.035 1.00 90.69 118 ARG A C 1
ATOM 936 O O . ARG A 1 118 ? 7.149 5.986 -22.927 1.00 90.69 118 ARG A O 1
ATOM 943 N N . ALA A 1 119 ? 8.537 4.255 -22.506 1.00 91.75 119 ALA A N 1
ATOM 944 C CA . ALA A 1 119 ? 9.477 4.996 -21.679 1.00 91.75 119 ALA A CA 1
ATOM 945 C C . ALA A 1 119 ? 10.929 4.582 -21.940 1.00 91.75 119 ALA A C 1
ATOM 947 O O . ALA A 1 119 ? 11.206 3.505 -22.466 1.00 91.75 119 ALA A O 1
ATOM 948 N N . ASP A 1 120 ? 11.847 5.457 -21.548 1.00 93.25 120 ASP A N 1
ATOM 949 C CA . ASP A 1 120 ? 13.262 5.140 -21.382 1.00 93.25 120 ASP A CA 1
ATOM 950 C C . ASP A 1 120 ? 13.566 4.997 -19.890 1.00 93.25 120 ASP A C 1
ATOM 952 O O . ASP A 1 120 ? 12.946 5.669 -19.061 1.00 93.25 120 ASP A O 1
ATOM 956 N N . ILE A 1 121 ? 14.513 4.127 -19.550 1.00 94.50 121 ILE A N 1
ATOM 957 C CA . ILE A 1 121 ? 14.952 3.878 -18.180 1.00 94.50 121 ILE A CA 1
ATOM 958 C C . ILE A 1 121 ? 16.472 4.002 -18.112 1.00 94.50 121 ILE A C 1
ATOM 960 O O . ILE A 1 121 ? 17.176 3.430 -18.944 1.00 94.50 121 ILE A O 1
ATOM 964 N N . SER A 1 122 ? 16.949 4.736 -17.109 1.00 95.44 122 SER A N 1
ATOM 965 C CA . SER A 1 122 ? 18.358 4.852 -16.732 1.00 95.44 122 SER A CA 1
ATOM 966 C C . SER A 1 122 ? 18.487 4.555 -15.240 1.00 95.44 122 SER A C 1
ATOM 968 O O . SER A 1 122 ? 18.011 5.317 -14.393 1.00 95.44 122 SER A O 1
ATOM 970 N N . GLY A 1 123 ? 19.048 3.393 -14.914 1.00 96.06 123 GLY A N 1
ATOM 971 C CA . GLY A 1 123 ? 19.086 2.862 -13.556 1.00 96.06 123 GLY A CA 1
ATOM 972 C C . GLY A 1 123 ? 17.680 2.593 -13.025 1.00 96.06 123 GLY A C 1
ATOM 973 O O . GLY A 1 123 ? 16.999 1.666 -13.467 1.00 96.06 123 GLY A O 1
ATOM 974 N N . ASN A 1 124 ? 17.227 3.419 -12.083 1.00 95.81 124 ASN A N 1
ATOM 975 C CA . ASN A 1 124 ? 15.864 3.396 -11.554 1.00 95.81 124 ASN A CA 1
ATOM 976 C C . ASN A 1 124 ? 15.000 4.568 -12.030 1.00 95.81 124 ASN A C 1
ATOM 978 O O . ASN A 1 124 ? 13.852 4.675 -11.611 1.00 95.81 124 ASN A O 1
ATOM 982 N N . VAL A 1 125 ? 15.509 5.458 -12.876 1.00 93.94 125 VAL A N 1
ATOM 983 C CA . VAL A 1 125 ? 14.750 6.619 -13.342 1.00 93.94 125 VAL A CA 1
ATOM 984 C C . VAL A 1 125 ? 14.078 6.284 -14.662 1.00 93.94 125 VAL A C 1
ATOM 986 O O . VAL A 1 125 ? 14.740 5.931 -15.632 1.00 93.94 125 VAL A O 1
ATOM 989 N N . MET A 1 126 ? 12.757 6.417 -14.701 1.00 92.19 126 MET A N 1
ATOM 990 C CA . MET A 1 126 ? 11.934 6.257 -15.890 1.00 92.19 126 MET A CA 1
ATOM 991 C C . MET A 1 126 ? 11.477 7.622 -16.409 1.00 92.19 126 MET A C 1
ATOM 993 O O . MET A 1 126 ? 10.843 8.400 -15.690 1.00 92.19 126 MET A O 1
ATOM 997 N N . THR A 1 127 ? 11.715 7.864 -17.694 1.00 90.25 127 THR A N 1
ATOM 998 C CA . THR A 1 127 ? 11.275 9.064 -18.410 1.00 90.25 127 THR A CA 1
ATOM 999 C C . THR A 1 127 ? 10.328 8.661 -19.531 1.00 90.25 127 THR A C 1
ATOM 1001 O O . THR A 1 127 ? 10.649 7.824 -20.376 1.00 90.25 127 THR A O 1
ATOM 1004 N N . GLY A 1 128 ? 9.134 9.247 -19.547 1.00 82.19 128 GLY A N 1
ATOM 1005 C CA . GLY A 1 128 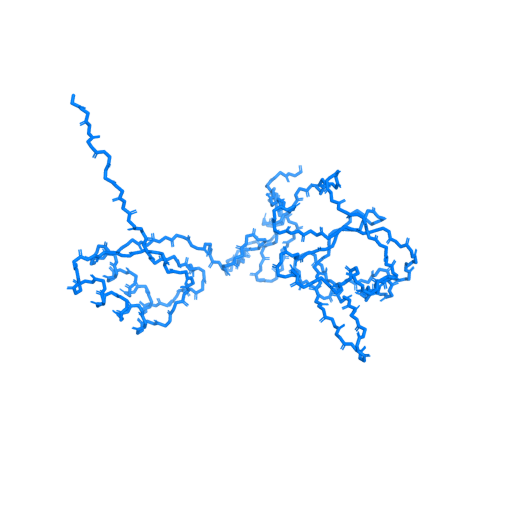? 8.139 8.984 -20.577 1.00 82.19 128 GLY A CA 1
ATOM 1006 C C . GLY A 1 128 ? 8.580 9.609 -21.892 1.00 82.19 128 GLY A C 1
ATOM 1007 O O . GLY A 1 128 ? 8.946 10.781 -21.925 1.00 82.19 128 GLY A O 1
ATOM 1008 N N . ARG A 1 129 ? 8.486 8.865 -22.998 1.00 75.31 129 ARG A N 1
ATOM 1009 C CA . ARG A 1 129 ? 8.751 9.431 -24.337 1.00 75.31 129 ARG A CA 1
ATOM 1010 C C . ARG A 1 129 ? 7.672 10.419 -24.788 1.00 75.31 129 ARG A C 1
ATOM 1012 O O . ARG A 1 129 ? 7.834 11.130 -25.773 1.00 75.31 129 ARG A O 1
ATOM 1019 N N . THR A 1 130 ? 6.560 10.466 -24.068 1.00 65.31 130 THR A N 1
ATOM 1020 C CA . THR A 1 130 ? 5.483 11.434 -24.242 1.00 65.31 130 THR A CA 1
ATOM 1021 C C . THR A 1 130 ? 5.153 11.973 -22.848 1.00 65.31 130 THR A C 1
ATOM 1023 O O . THR A 1 130 ? 4.729 11.185 -22.009 1.00 65.31 130 THR A O 1
ATOM 1026 N N . PRO A 1 131 ? 5.368 13.262 -22.536 1.00 59.88 131 PRO A N 1
ATOM 1027 C CA . PRO A 1 131 ? 5.271 13.778 -21.162 1.00 59.88 131 PRO A CA 1
ATOM 1028 C C . PRO A 1 131 ? 3.932 13.481 -20.464 1.00 59.88 131 PRO A C 1
ATOM 1030 O O . PRO A 1 131 ? 3.884 13.205 -19.264 1.00 59.88 131 PRO A O 1
ATOM 1033 N N . GLN A 1 132 ? 2.841 13.443 -21.235 1.00 61.69 132 GLN A N 1
ATOM 1034 C CA . GLN A 1 132 ? 1.489 13.129 -20.760 1.00 61.69 132 GLN A CA 1
ATOM 1035 C C . GLN A 1 132 ? 1.353 11.689 -20.237 1.00 61.69 132 GLN A C 1
ATOM 1037 O O . GLN A 1 132 ? 0.455 11.393 -19.455 1.00 61.69 132 GLN A O 1
ATOM 1042 N N . VAL A 1 133 ? 2.251 10.788 -20.644 1.00 65.25 133 VAL A N 1
ATOM 1043 C CA . VAL A 1 133 ? 2.266 9.388 -20.208 1.00 65.25 133 VAL A CA 1
ATOM 1044 C C . VAL A 1 133 ? 2.604 9.275 -18.734 1.00 65.25 133 VAL A C 1
ATOM 1046 O O . VAL A 1 133 ? 2.057 8.404 -18.071 1.00 65.25 133 VAL A O 1
ATOM 1049 N N . LEU A 1 134 ? 3.458 10.142 -18.187 1.00 68.94 134 LEU A N 1
ATOM 1050 C CA . LEU A 1 134 ? 3.794 10.129 -16.758 1.00 68.94 134 LEU A CA 1
ATOM 1051 C C . LEU A 1 134 ? 2.986 11.161 -15.973 1.00 68.94 134 LEU A C 1
ATOM 1053 O O . LEU A 1 134 ? 2.594 10.889 -14.837 1.00 68.94 134 LEU A O 1
ATOM 1057 N N . ASN A 1 135 ? 2.649 12.281 -16.608 1.00 68.12 135 ASN A N 1
ATOM 1058 C CA . ASN A 1 135 ? 1.861 13.358 -16.027 1.00 68.12 135 ASN A CA 1
ATOM 1059 C C . ASN A 1 135 ? 0.347 13.086 -16.145 1.00 68.12 135 ASN A C 1
ATOM 1061 O O . ASN A 1 135 ? -0.362 13.741 -16.907 1.00 68.12 135 ASN A O 1
ATOM 1065 N N . ASP A 1 136 ? -0.141 12.065 -15.431 1.00 67.19 136 ASP A N 1
ATOM 1066 C CA . ASP A 1 136 ? -1.579 11.795 -15.327 1.00 67.19 136 ASP A CA 1
ATOM 1067 C C . ASP A 1 136 ? -2.159 12.531 -14.106 1.00 67.19 136 ASP A C 1
ATOM 1069 O O . ASP A 1 136 ? -1.779 12.210 -12.977 1.00 67.19 136 ASP A O 1
ATOM 1073 N N . PRO A 1 137 ? -3.106 13.471 -14.277 1.00 60.28 137 PRO A N 1
ATOM 1074 C CA . PRO A 1 137 ? -3.735 14.172 -13.156 1.00 60.28 137 PRO A CA 1
ATOM 1075 C C . PRO A 1 137 ? -4.521 13.240 -12.213 1.00 60.28 137 PRO A C 1
ATOM 1077 O O . PRO A 1 137 ? -4.806 13.612 -11.077 1.00 60.28 137 PRO A O 1
ATOM 1080 N N . ASN A 1 138 ? -4.847 12.015 -12.642 1.00 60.34 138 ASN A N 1
ATOM 1081 C CA . ASN A 1 138 ? -5.439 10.961 -11.814 1.00 60.34 138 ASN A CA 1
ATOM 1082 C C . ASN A 1 138 ? -4.393 10.024 -11.192 1.00 60.34 138 ASN A C 1
ATOM 1084 O O . ASN A 1 138 ? -4.737 8.908 -10.797 1.00 60.34 138 ASN A O 1
ATOM 1088 N N . GLN A 1 139 ? -3.129 10.440 -11.092 1.00 59.62 139 GLN A N 1
ATOM 1089 C CA . GLN A 1 139 ? -2.034 9.634 -10.548 1.00 59.62 139 GLN A CA 1
ATOM 1090 C C . GLN A 1 139 ? -2.332 8.981 -9.195 1.00 59.62 139 GLN A C 1
ATOM 1092 O O . GLN A 1 139 ? -1.832 7.896 -8.934 1.00 59.62 139 GLN A O 1
ATOM 1097 N N . THR A 1 140 ? -3.201 9.569 -8.368 1.00 60.56 140 THR A N 1
ATOM 1098 C CA . THR A 1 140 ? -3.665 8.962 -7.107 1.00 60.56 140 THR A CA 1
ATOM 1099 C C . THR A 1 140 ? -4.282 7.569 -7.280 1.00 60.56 140 THR A C 1
ATOM 1101 O O . THR A 1 140 ? -4.372 6.812 -6.312 1.00 60.56 140 THR A O 1
ATOM 1104 N N . ARG A 1 141 ? -4.699 7.209 -8.500 1.00 70.12 141 ARG A N 1
ATOM 1105 C CA . ARG A 1 141 ? -5.219 5.883 -8.848 1.00 70.12 141 ARG A CA 1
ATOM 1106 C C . ARG A 1 141 ? -4.119 4.865 -9.128 1.00 70.12 141 ARG A C 1
ATOM 1108 O O . ARG A 1 141 ? -4.334 3.691 -8.840 1.00 70.12 141 ARG A O 1
ATOM 1115 N N . PHE A 1 142 ? -2.976 5.287 -9.667 1.00 82.19 142 PHE A N 1
ATOM 1116 C CA . PHE A 1 142 ? -1.886 4.395 -10.055 1.00 82.19 142 PHE A CA 1
ATOM 1117 C C . PHE A 1 142 ? -0.841 4.304 -8.948 1.00 82.19 142 PHE A C 1
ATOM 1119 O O . PHE A 1 142 ? -0.364 5.308 -8.433 1.00 82.19 142 PHE A O 1
ATOM 1126 N N . ILE A 1 143 ? -0.481 3.080 -8.583 1.00 85.69 143 ILE A N 1
ATOM 1127 C CA . ILE A 1 143 ? 0.456 2.789 -7.495 1.00 85.69 143 ILE A CA 1
ATOM 1128 C C . ILE A 1 143 ? 1.768 2.180 -7.987 1.00 85.69 143 ILE A C 1
ATOM 1130 O O . ILE A 1 143 ? 2.739 2.144 -7.234 1.00 85.69 143 ILE A O 1
ATOM 1134 N N . ALA A 1 144 ? 1.790 1.656 -9.213 1.00 92.06 144 ALA A N 1
ATOM 1135 C CA . ALA A 1 144 ? 2.920 0.913 -9.744 1.00 92.06 144 ALA A CA 1
ATOM 1136 C C . ALA A 1 144 ? 2.959 0.937 -11.278 1.00 92.06 144 ALA A C 1
ATOM 1138 O O . ALA A 1 144 ? 2.007 1.353 -11.941 1.00 92.06 144 ALA A O 1
ATOM 1139 N N . VAL A 1 145 ? 4.074 0.478 -11.833 1.00 93.50 145 VAL A N 1
ATOM 1140 C CA . VAL A 1 145 ? 4.284 0.231 -13.257 1.00 93.50 145 VAL A CA 1
ATOM 1141 C C . VAL A 1 145 ? 4.731 -1.215 -13.441 1.00 93.50 145 VAL A C 1
ATOM 1143 O O . VAL A 1 145 ? 5.651 -1.675 -12.767 1.00 93.50 145 VAL A O 1
ATOM 1146 N N . TYR A 1 146 ? 4.094 -1.929 -14.362 1.00 95.25 146 TYR A N 1
ATOM 1147 C CA . TYR A 1 146 ? 4.549 -3.227 -14.844 1.00 95.25 146 TYR A CA 1
ATOM 1148 C C . TYR A 1 146 ? 5.412 -3.053 -16.090 1.00 95.25 146 TYR A C 1
ATOM 1150 O O . TYR A 1 146 ? 5.033 -2.337 -17.022 1.00 95.25 146 TYR A O 1
ATOM 1158 N N . LEU A 1 147 ? 6.561 -3.727 -16.104 1.00 94.69 147 LEU A N 1
ATOM 1159 C CA . LEU A 1 147 ? 7.472 -3.793 -17.241 1.00 94.69 147 LEU A CA 1
ATOM 1160 C C . LEU A 1 147 ? 7.471 -5.215 -17.815 1.00 94.69 147 LEU A C 1
ATOM 1162 O O . LEU A 1 147 ? 8.169 -6.078 -17.277 1.00 94.69 147 LEU A O 1
ATOM 1166 N N . PRO A 1 148 ? 6.763 -5.477 -18.931 1.00 93.88 148 PRO A N 1
ATOM 1167 C CA . PRO A 1 148 ? 6.751 -6.794 -19.565 1.00 93.88 148 PRO A CA 1
ATOM 1168 C C . PRO A 1 148 ? 8.152 -7.318 -19.899 1.00 93.88 148 PRO A C 1
ATOM 1170 O O . PRO A 1 148 ? 8.424 -8.499 -19.718 1.00 93.88 148 PRO A O 1
ATOM 1173 N N . ALA A 1 149 ? 9.068 -6.431 -20.307 1.00 92.12 149 ALA A N 1
ATOM 1174 C CA . ALA A 1 149 ? 10.446 -6.790 -20.650 1.00 92.12 149 ALA A CA 1
ATOM 1175 C C . ALA A 1 149 ? 11.230 -7.425 -19.486 1.00 92.12 149 ALA A C 1
ATOM 1177 O O . ALA A 1 149 ? 12.166 -8.182 -19.723 1.00 92.12 149 ALA A O 1
ATOM 1178 N N . THR A 1 150 ? 10.860 -7.122 -18.239 1.00 92.12 150 THR A N 1
ATOM 1179 C CA . THR A 1 150 ? 11.484 -7.707 -17.043 1.00 92.12 150 THR A CA 1
ATOM 1180 C C . THR A 1 150 ? 10.566 -8.692 -16.327 1.00 92.12 150 THR A C 1
ATOM 1182 O O . THR A 1 150 ? 11.011 -9.376 -15.411 1.00 92.12 150 THR A O 1
ATOM 1185 N N . GLY A 1 151 ? 9.285 -8.750 -16.705 1.00 92.62 151 GLY A N 1
ATOM 1186 C CA . GLY A 1 151 ? 8.256 -9.496 -15.988 1.00 92.62 151 GLY A CA 1
ATOM 1187 C C . GLY A 1 151 ? 7.975 -8.962 -14.579 1.00 92.62 151 GLY A C 1
ATOM 1188 O O . GLY A 1 151 ? 7.351 -9.666 -13.790 1.00 92.62 151 GLY A O 1
ATOM 1189 N N . ARG A 1 152 ? 8.425 -7.745 -14.237 1.00 94.06 152 ARG A N 1
ATOM 1190 C CA . ARG A 1 152 ? 8.390 -7.212 -12.865 1.00 94.06 152 ARG A CA 1
ATOM 1191 C C . ARG A 1 152 ? 7.508 -5.979 -12.726 1.00 94.06 152 ARG A C 1
ATOM 1193 O O . ARG A 1 152 ? 7.328 -5.196 -13.661 1.00 94.06 152 ARG A O 1
ATOM 1200 N N . VAL A 1 153 ? 6.997 -5.808 -11.511 1.00 95.19 153 VAL A N 1
ATOM 1201 C CA . VAL A 1 153 ? 6.235 -4.639 -11.073 1.00 95.19 153 VAL A CA 1
ATOM 1202 C C . VAL A 1 153 ? 7.119 -3.745 -10.208 1.00 95.19 153 VAL A C 1
ATOM 1204 O O . VAL A 1 153 ? 7.872 -4.225 -9.361 1.00 95.19 153 VAL A O 1
ATOM 1207 N N . PHE A 1 154 ? 6.996 -2.437 -10.401 1.00 94.88 154 PHE A N 1
ATOM 1208 C CA . PHE A 1 154 ? 7.756 -1.421 -9.687 1.00 94.88 154 PHE A CA 1
ATOM 1209 C C . PHE A 1 154 ? 6.812 -0.381 -9.111 1.00 94.88 154 PHE A C 1
ATOM 1211 O O . PHE A 1 154 ? 5.955 0.141 -9.825 1.00 94.88 154 PHE A O 1
ATOM 1218 N N . ARG A 1 155 ? 6.976 -0.034 -7.834 1.00 93.56 155 ARG A N 1
ATOM 1219 C CA . ARG A 1 155 ? 6.398 1.219 -7.338 1.00 93.56 155 ARG A CA 1
ATOM 1220 C C . ARG A 1 155 ? 7.193 2.382 -7.890 1.00 93.56 155 ARG A C 1
ATOM 1222 O O . ARG A 1 155 ? 8.321 2.217 -8.348 1.00 93.56 155 ARG A O 1
ATOM 1229 N N . PHE A 1 156 ? 6.607 3.564 -7.836 1.00 91.56 156 PHE A N 1
ATOM 1230 C CA . PHE A 1 156 ? 7.306 4.757 -8.260 1.00 91.56 156 PHE A CA 1
ATOM 1231 C C . PHE A 1 156 ? 7.012 5.944 -7.360 1.00 91.56 156 PHE A C 1
ATOM 1233 O O . PHE A 1 156 ? 5.967 6.027 -6.713 1.00 91.56 156 PHE A O 1
ATOM 1240 N N . ARG A 1 157 ? 7.943 6.893 -7.366 1.00 88.50 157 ARG A N 1
ATOM 1241 C CA . ARG A 1 157 ? 7.721 8.260 -6.902 1.00 88.50 157 ARG A CA 1
ATOM 1242 C C . ARG A 1 157 ? 7.888 9.198 -8.076 1.00 88.50 157 ARG A C 1
ATOM 1244 O O . ARG A 1 157 ? 8.820 9.040 -8.862 1.00 88.50 157 ARG A O 1
ATOM 1251 N N . GLN A 1 158 ? 6.999 10.173 -8.182 1.00 85.94 158 GLN A N 1
ATOM 1252 C CA . GLN A 1 158 ? 7.179 11.235 -9.150 1.00 85.94 158 GLN A CA 1
ATOM 1253 C C . GLN A 1 158 ? 8.330 12.142 -8.712 1.00 85.94 158 GLN A C 1
ATOM 1255 O O . GLN A 1 158 ? 8.396 12.559 -7.555 1.00 85.94 158 GLN A O 1
ATOM 1260 N N . ILE A 1 159 ? 9.212 12.451 -9.653 1.00 85.25 159 ILE A N 1
ATOM 1261 C CA . ILE A 1 159 ? 10.250 13.463 -9.517 1.00 85.25 159 ILE A CA 1
ATOM 1262 C C . ILE A 1 159 ? 10.011 14.486 -10.622 1.00 85.25 159 ILE A C 1
ATOM 1264 O O . ILE A 1 159 ? 10.040 14.158 -11.809 1.00 85.25 159 ILE A O 1
ATOM 1268 N N . GLU A 1 160 ? 9.758 15.726 -10.220 1.00 79.12 160 GLU A N 1
ATOM 1269 C CA . GLU A 1 160 ? 9.656 16.852 -11.140 1.00 79.12 160 GLU A CA 1
ATOM 1270 C C . GLU A 1 160 ? 10.994 17.577 -11.213 1.00 79.12 160 GLU A C 1
ATOM 1272 O O . GLU A 1 160 ? 11.553 17.987 -10.192 1.00 79.12 160 GLU A O 1
ATOM 1277 N N . HIS A 1 161 ? 11.498 17.764 -12.429 1.00 67.69 161 HIS A N 1
ATOM 1278 C CA . HIS A 1 161 ? 12.663 18.598 -12.672 1.00 67.69 161 HIS A CA 1
ATOM 1279 C C . HIS A 1 161 ? 12.399 19.505 -13.869 1.00 67.69 161 HIS A C 1
ATOM 1281 O O . HIS A 1 161 ? 12.175 19.033 -14.976 1.00 67.69 161 HIS A O 1
ATOM 1287 N N . SER A 1 162 ? 12.416 20.822 -13.648 1.00 65.38 162 SER A N 1
ATOM 1288 C CA . SER A 1 162 ? 12.272 21.828 -14.713 1.00 65.38 162 SER A CA 1
ATOM 1289 C C . SER A 1 162 ? 11.009 21.681 -15.586 1.00 65.38 162 SER A C 1
ATOM 1291 O O . SER A 1 162 ? 11.012 22.075 -16.747 1.00 65.38 162 SER A O 1
ATOM 1293 N N . GLY A 1 163 ? 9.920 21.140 -15.025 1.00 67.75 163 GLY A N 1
ATOM 1294 C CA . GLY A 1 163 ? 8.651 20.916 -15.732 1.00 67.75 163 GLY A CA 1
ATOM 1295 C C . GLY A 1 163 ? 8.517 19.542 -16.397 1.00 67.75 163 GLY A C 1
ATOM 1296 O O . GLY A 1 163 ? 7.414 19.190 -16.814 1.00 67.75 163 GLY A O 1
ATOM 1297 N N . ASP A 1 164 ? 9.589 18.746 -16.427 1.00 73.44 164 ASP A N 1
ATOM 1298 C CA . ASP A 1 164 ? 9.549 17.359 -16.880 1.00 73.44 164 ASP A CA 1
ATOM 1299 C C . ASP A 1 164 ? 9.243 16.416 -15.714 1.00 73.44 164 ASP A C 1
ATOM 1301 O O . ASP A 1 164 ? 9.834 16.488 -14.630 1.00 73.44 164 ASP A O 1
ATOM 1305 N N . VAL A 1 165 ? 8.295 15.510 -15.956 1.00 79.44 165 VAL A N 1
ATOM 1306 C CA . VAL A 1 165 ? 7.875 14.490 -14.998 1.00 79.44 165 VAL A CA 1
ATOM 1307 C C . VAL A 1 165 ? 8.648 13.205 -15.268 1.00 79.44 165 VAL A C 1
ATOM 1309 O O . VAL A 1 165 ? 8.485 12.586 -16.319 1.00 79.44 165 VAL A O 1
ATOM 1312 N N . THR A 1 166 ? 9.445 12.780 -14.292 1.00 88.00 166 THR A N 1
ATOM 1313 C CA . THR A 1 166 ? 10.129 11.480 -14.281 1.00 88.00 166 THR A CA 1
ATOM 1314 C C . THR A 1 166 ? 9.624 10.633 -13.120 1.00 88.00 166 THR A C 1
ATOM 1316 O O . THR A 1 166 ? 9.059 11.149 -12.152 1.00 88.00 166 THR A O 1
ATOM 1319 N N . LEU A 1 167 ? 9.789 9.318 -13.216 1.00 90.19 167 LEU A N 1
ATOM 1320 C CA . LEU A 1 167 ? 9.437 8.382 -12.156 1.00 90.19 167 LEU A CA 1
ATOM 1321 C C . LEU A 1 167 ? 10.704 7.725 -11.613 1.00 90.19 167 LEU A C 1
ATOM 1323 O O . LEU A 1 167 ? 11.403 7.046 -12.356 1.00 90.19 167 LEU A O 1
ATOM 1327 N N . ALA A 1 168 ? 10.974 7.863 -10.317 1.00 93.06 168 ALA A N 1
ATOM 1328 C CA . ALA A 1 168 ? 11.942 7.004 -9.639 1.00 93.06 168 ALA A CA 1
ATOM 1329 C C . ALA A 1 168 ? 11.271 5.684 -9.272 1.00 93.06 168 ALA A C 1
ATOM 1331 O O . ALA A 1 168 ? 10.384 5.648 -8.414 1.00 93.06 168 ALA A O 1
ATOM 1332 N N . LEU A 1 169 ? 11.689 4.617 -9.941 1.00 95.19 169 LEU A N 1
ATOM 1333 C CA . LEU A 1 169 ? 11.246 3.253 -9.722 1.00 95.19 169 LEU A CA 1
ATOM 1334 C C . LEU A 1 169 ? 11.856 2.688 -8.441 1.00 95.19 169 LEU A C 1
ATOM 1336 O O . LEU A 1 169 ? 13.017 2.912 -8.105 1.00 95.19 169 LEU A O 1
ATOM 1340 N N . ARG A 1 170 ? 11.044 1.917 -7.734 1.00 95.94 170 ARG A N 1
ATOM 1341 C CA . ARG A 1 170 ? 11.386 1.196 -6.509 1.00 95.94 170 ARG A CA 1
ATOM 1342 C C . ARG A 1 170 ? 10.844 -0.216 -6.627 1.00 95.94 170 ARG A C 1
ATOM 1344 O O . ARG A 1 170 ? 10.024 -0.492 -7.512 1.00 95.94 170 ARG A O 1
ATOM 1351 N N . SER A 1 171 ? 11.291 -1.123 -5.760 1.00 94.56 171 SER A N 1
ATOM 1352 C CA . SER A 1 171 ? 10.705 -2.465 -5.744 1.00 94.56 171 SER A CA 1
ATOM 1353 C C . SER A 1 171 ? 9.189 -2.356 -5.541 1.00 94.56 171 SER A C 1
ATOM 1355 O O . SER A 1 171 ? 8.677 -1.328 -5.077 1.00 94.56 171 SER A O 1
ATOM 1357 N N . PHE A 1 172 ? 8.433 -3.396 -5.889 1.00 93.44 172 PHE A N 1
ATOM 1358 C CA . PHE A 1 172 ? 6.992 -3.390 -5.626 1.00 93.44 172 PHE A CA 1
ATOM 1359 C C . PHE A 1 172 ? 6.667 -3.131 -4.137 1.00 93.44 172 PHE A C 1
ATOM 1361 O O . PHE A 1 172 ? 5.648 -2.522 -3.809 1.00 93.44 172 PHE A O 1
ATOM 1368 N N . TRP A 1 173 ? 7.594 -3.480 -3.244 1.00 92.88 173 TRP A N 1
ATOM 1369 C CA . TRP A 1 173 ? 7.507 -3.279 -1.799 1.00 92.88 173 TRP A CA 1
ATOM 1370 C C . TRP A 1 173 ? 7.949 -1.898 -1.299 1.00 92.88 173 TRP A C 1
ATOM 1372 O O . TRP A 1 173 ? 7.918 -1.645 -0.089 1.00 92.88 173 TRP A O 1
ATOM 1382 N N . ASP A 1 174 ? 8.264 -0.979 -2.219 1.00 91.31 174 ASP A N 1
ATOM 1383 C CA . ASP A 1 174 ? 8.785 0.370 -1.962 1.00 91.31 174 ASP A CA 1
ATOM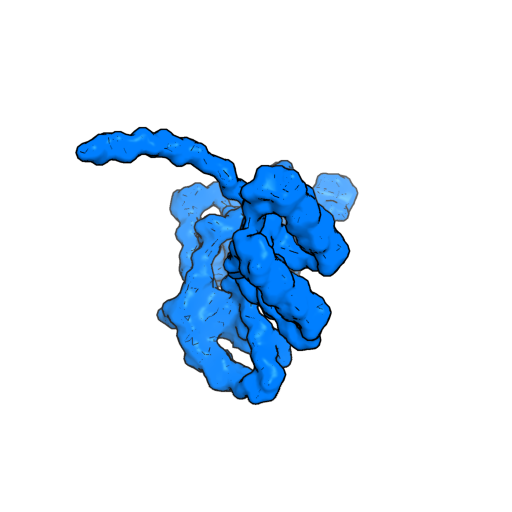 1384 C C . ASP A 1 174 ? 10.217 0.382 -1.388 1.00 91.31 174 ASP A C 1
ATOM 1386 O O . ASP A 1 174 ? 10.563 1.240 -0.572 1.00 91.31 174 ASP A O 1
ATOM 1390 N N . GLU A 1 175 ? 11.067 -0.559 -1.805 1.00 92.12 175 GLU A N 1
ATOM 1391 C CA . GLU A 1 175 ? 12.488 -0.599 -1.436 1.00 92.12 175 GLU A CA 1
ATOM 1392 C C . GLU A 1 175 ? 13.356 0.127 -2.469 1.00 92.12 175 GLU A C 1
ATOM 1394 O O . GLU A 1 175 ? 13.056 0.141 -3.664 1.00 92.12 175 GLU A O 1
ATOM 1399 N N . ASP A 1 176 ? 14.446 0.742 -2.004 1.00 91.81 176 ASP A N 1
ATOM 1400 C CA . ASP A 1 176 ? 15.368 1.521 -2.842 1.00 91.81 176 ASP A CA 1
ATOM 1401 C C . ASP A 1 176 ? 16.570 0.685 -3.304 1.00 91.81 176 ASP A C 1
ATOM 1403 O O . ASP A 1 176 ? 17.712 0.930 -2.927 1.00 91.81 176 ASP A O 1
ATOM 1407 N N . ASN A 1 177 ? 16.290 -0.384 -4.045 1.00 92.44 177 ASN A N 1
ATOM 1408 C CA . ASN A 1 177 ? 17.282 -1.367 -4.498 1.00 92.44 177 ASN A CA 1
ATOM 1409 C C . ASN A 1 177 ? 17.121 -1.730 -5.985 1.00 92.44 177 ASN A C 1
ATOM 1411 O O . ASN A 1 177 ? 17.595 -2.773 -6.434 1.00 92.44 177 ASN A O 1
ATOM 1415 N N . VAL A 1 178 ? 16.408 -0.899 -6.747 1.00 95.81 178 VAL A N 1
ATOM 1416 C CA . VAL A 1 178 ? 16.180 -1.126 -8.174 1.00 95.81 178 VAL A CA 1
ATOM 1417 C C . VAL A 1 178 ? 17.317 -0.510 -8.971 1.00 95.81 178 VAL A C 1
ATOM 1419 O O . VAL A 1 178 ? 17.622 0.663 -8.815 1.00 95.81 178 VAL A O 1
ATOM 1422 N N . ASP A 1 179 ? 17.893 -1.301 -9.865 1.00 96.12 179 ASP A N 1
ATOM 1423 C CA . ASP A 1 179 ? 18.751 -0.843 -10.950 1.00 96.12 179 ASP A CA 1
ATOM 1424 C C . ASP A 1 179 ? 18.438 -1.719 -12.169 1.00 96.12 179 ASP A C 1
ATOM 1426 O O . ASP A 1 179 ? 18.564 -2.945 -12.116 1.00 96.12 179 ASP A O 1
ATOM 1430 N N . LEU A 1 180 ? 17.924 -1.101 -13.231 1.00 95.88 180 LEU A N 1
ATOM 1431 C CA . LEU A 1 180 ? 17.560 -1.770 -14.481 1.00 95.88 180 LEU A CA 1
ATOM 1432 C C . LEU A 1 180 ? 18.582 -1.508 -15.595 1.00 95.88 180 LEU A C 1
ATOM 1434 O O . LEU A 1 180 ? 18.363 -1.939 -16.728 1.00 95.88 180 LEU A O 1
ATOM 1438 N N . GLY A 1 181 ? 19.686 -0.817 -15.290 1.00 96.00 181 GLY A N 1
ATOM 1439 C CA . GLY A 1 181 ? 20.638 -0.347 -16.287 1.00 96.00 181 GLY A CA 1
ATOM 1440 C C . GLY A 1 181 ? 19.995 0.623 -17.279 1.00 96.00 181 GLY A C 1
ATOM 1441 O O . GLY A 1 181 ? 19.136 1.428 -16.924 1.00 96.00 181 GLY A O 1
ATOM 1442 N N . GLU A 1 182 ? 20.418 0.553 -18.539 1.00 96.94 182 GLU A N 1
ATOM 1443 C CA . GLU A 1 182 ? 19.876 1.382 -19.618 1.00 96.94 182 GLU A CA 1
ATOM 1444 C C . GLU A 1 182 ? 18.878 0.583 -20.459 1.00 96.94 182 GLU A C 1
ATOM 1446 O O . GLU A 1 182 ? 19.254 -0.372 -21.143 1.00 96.94 182 GLU A O 1
ATOM 1451 N N . LEU A 1 183 ? 17.616 1.012 -20.468 1.00 95.06 183 LEU A N 1
ATOM 1452 C CA . LEU A 1 183 ? 16.575 0.460 -21.333 1.00 95.06 183 LEU A CA 1
ATOM 1453 C C . LEU A 1 183 ? 15.952 1.578 -22.169 1.00 95.06 183 LEU A C 1
ATOM 1455 O O . LEU A 1 183 ? 15.641 2.657 -21.667 1.00 95.06 183 LEU A O 1
ATOM 1459 N N . ARG A 1 184 ? 15.757 1.327 -23.463 1.00 94.44 184 ARG A N 1
ATOM 1460 C CA . ARG A 1 184 ? 15.213 2.313 -24.404 1.00 94.44 184 ARG A CA 1
ATOM 1461 C C . ARG A 1 184 ? 13.934 1.800 -25.033 1.00 94.44 184 ARG A C 1
ATOM 1463 O O . ARG A 1 184 ? 13.869 0.637 -25.418 1.00 94.44 184 ARG A O 1
ATOM 1470 N N . ASP A 1 185 ? 12.965 2.698 -25.169 1.00 92.94 185 ASP A N 1
ATOM 1471 C CA . ASP A 1 185 ? 11.681 2.444 -25.824 1.00 92.94 185 ASP A CA 1
ATOM 1472 C C . ASP A 1 185 ? 10.955 1.199 -25.279 1.00 92.94 185 ASP A C 1
ATOM 1474 O O . ASP A 1 185 ? 10.399 0.388 -26.024 1.00 92.94 185 ASP A O 1
ATOM 1478 N N . VAL A 1 186 ? 10.982 1.030 -23.953 1.00 93.19 186 VAL A N 1
ATOM 1479 C CA . VAL A 1 186 ? 10.333 -0.105 -23.298 1.00 93.19 186 VAL A CA 1
ATOM 1480 C C . VAL A 1 186 ? 8.842 0.135 -23.143 1.00 93.19 186 VAL A C 1
ATOM 1482 O O . VAL A 1 186 ? 8.406 1.223 -22.759 1.00 93.19 186 VAL A O 1
ATOM 1485 N N . VAL A 1 187 ? 8.066 -0.916 -23.413 1.00 92.69 187 VAL A N 1
ATOM 1486 C CA . VAL A 1 187 ? 6.636 -0.948 -23.108 1.00 92.69 187 VAL A CA 1
ATOM 1487 C C . VAL A 1 187 ? 6.455 -1.031 -21.597 1.00 92.69 187 VAL A C 1
ATOM 1489 O O . VAL A 1 187 ? 7.162 -1.774 -20.913 1.00 92.69 187 VAL A O 1
ATOM 1492 N N . CYS A 1 188 ? 5.496 -0.278 -21.078 1.00 92.56 188 CYS A N 1
ATOM 1493 C CA . CYS A 1 188 ? 5.094 -0.336 -19.688 1.00 92.56 188 CYS A CA 1
ATOM 1494 C C . CYS A 1 188 ? 3.581 -0.163 -19.531 1.00 92.56 188 CYS A C 1
ATOM 1496 O O . CYS A 1 188 ? 2.915 0.434 -20.378 1.00 92.56 188 CYS A O 1
ATOM 1498 N N . HIS A 1 189 ? 3.043 -0.681 -18.429 1.00 92.00 189 HIS A N 1
ATOM 1499 C CA . HIS A 1 189 ? 1.637 -0.529 -18.057 1.00 92.00 189 HIS A CA 1
ATOM 1500 C C . HIS A 1 189 ? 1.553 0.091 -16.672 1.00 92.00 189 HIS A C 1
ATOM 1502 O O . HIS A 1 189 ? 2.221 -0.369 -15.746 1.00 92.00 189 HIS A O 1
ATOM 1508 N N . LYS A 1 190 ? 0.722 1.118 -16.500 1.00 90.12 190 LYS A N 1
ATOM 1509 C CA . LYS A 1 190 ? 0.429 1.637 -15.162 1.00 90.12 190 LYS A CA 1
ATOM 1510 C C . LYS A 1 190 ? -0.590 0.744 -14.472 1.00 90.12 190 LYS A C 1
ATOM 1512 O O . LYS A 1 190 ? -1.569 0.335 -15.086 1.00 90.12 190 LYS A O 1
ATOM 1517 N N . LEU A 1 191 ? -0.368 0.500 -13.188 1.00 91.25 191 LEU A N 1
ATOM 1518 C CA . LEU A 1 191 ? -1.205 -0.348 -12.353 1.00 91.25 191 LEU A CA 1
ATOM 1519 C C . LEU A 1 191 ? -1.828 0.462 -11.229 1.00 91.25 191 LEU A C 1
ATOM 1521 O O . LEU A 1 191 ? -1.138 1.173 -10.493 1.00 91.25 191 LEU A O 1
ATOM 1525 N N . SER A 1 192 ? -3.138 0.338 -11.086 1.00 89.06 192 SER A N 1
ATOM 1526 C CA . SER A 1 192 ? -3.887 0.758 -9.913 1.00 89.06 192 SER A CA 1
ATOM 1527 C C . SER A 1 192 ? -3.879 -0.323 -8.836 1.00 89.06 192 SER A C 1
ATOM 1529 O O . SER A 1 192 ? -3.424 -1.447 -9.044 1.00 89.06 192 SER A O 1
ATOM 1531 N N . LYS A 1 193 ? -4.435 0.000 -7.663 1.00 83.81 193 LYS A N 1
ATOM 1532 C CA . LYS A 1 193 ? -4.630 -0.990 -6.591 1.00 83.81 193 LYS A CA 1
ATOM 1533 C C . LYS A 1 193 ? -5.503 -2.174 -7.020 1.00 83.81 193 LYS A C 1
ATOM 1535 O O . LYS A 1 193 ? -5.371 -3.239 -6.436 1.00 83.81 193 LYS A O 1
ATOM 1540 N N . ALA A 1 194 ? -6.401 -1.986 -7.989 1.00 86.62 194 ALA A N 1
ATOM 1541 C CA . ALA A 1 194 ? -7.292 -3.045 -8.461 1.00 86.62 194 ALA A CA 1
ATOM 1542 C C . ALA A 1 194 ? -6.594 -4.030 -9.412 1.00 86.62 194 ALA A C 1
ATOM 1544 O O . ALA A 1 194 ? -7.058 -5.157 -9.556 1.00 86.62 194 ALA A O 1
ATOM 1545 N N . ASP A 1 195 ? -5.481 -3.616 -10.022 1.00 90.38 195 ASP A N 1
ATOM 1546 C CA . ASP A 1 195 ? -4.752 -4.409 -11.017 1.00 90.38 195 ASP A CA 1
ATOM 1547 C C . ASP A 1 195 ? -3.710 -5.336 -10.376 1.00 90.38 195 ASP A C 1
ATOM 1549 O O . ASP A 1 195 ? -3.136 -6.187 -11.051 1.00 90.38 195 ASP A O 1
ATOM 1553 N N . VAL A 1 196 ? -3.460 -5.180 -9.070 1.00 89.69 196 VAL A N 1
ATOM 1554 C CA . VAL A 1 196 ? -2.528 -6.020 -8.319 1.00 89.69 196 VAL A CA 1
ATOM 1555 C C . VAL A 1 196 ? -3.271 -6.798 -7.251 1.00 89.69 196 VAL A C 1
ATOM 1557 O O . VAL A 1 196 ? -3.839 -6.229 -6.317 1.00 89.69 196 VAL A O 1
ATOM 1560 N N . ARG A 1 197 ? -3.225 -8.122 -7.369 1.00 89.81 197 ARG A N 1
ATOM 1561 C CA . ARG A 1 197 ? -3.814 -9.035 -6.398 1.00 89.81 197 ARG A CA 1
ATOM 1562 C C . ARG A 1 197 ? -2.717 -9.682 -5.566 1.00 89.81 197 ARG A C 1
ATOM 1564 O O . ARG A 1 197 ? -1.849 -10.359 -6.100 1.00 89.81 197 ARG A O 1
ATOM 1571 N N . MET A 1 198 ? -2.778 -9.480 -4.255 1.00 89.56 198 MET A N 1
ATOM 1572 C CA . MET A 1 198 ? -1.929 -10.202 -3.307 1.00 89.56 198 MET A CA 1
ATOM 1573 C C . MET A 1 198 ? -2.360 -11.668 -3.253 1.00 89.56 198 MET A C 1
ATOM 1575 O O . MET A 1 198 ? -3.562 -11.957 -3.286 1.00 89.56 198 MET A O 1
ATOM 1579 N N . THR A 1 199 ? -1.399 -12.581 -3.151 1.00 84.69 199 THR A N 1
ATOM 1580 C CA . THR A 1 199 ? -1.656 -14.020 -3.214 1.00 84.69 199 THR A CA 1
ATOM 1581 C C . THR A 1 199 ? -0.894 -14.778 -2.144 1.00 84.69 199 THR A C 1
ATOM 1583 O O . THR A 1 199 ? 0.206 -14.394 -1.754 1.00 84.69 199 THR A O 1
ATOM 1586 N N . LEU A 1 200 ? -1.520 -15.853 -1.665 1.00 79.94 200 LEU A N 1
ATOM 1587 C CA . LEU A 1 200 ? -0.898 -16.837 -0.778 1.00 79.94 200 LEU A CA 1
ATOM 1588 C C . LEU A 1 200 ? -0.502 -18.118 -1.524 1.00 79.94 200 LEU A C 1
ATOM 1590 O O . LEU A 1 200 ? -0.006 -19.063 -0.912 1.00 79.94 200 LEU A O 1
ATOM 1594 N N . ALA A 1 201 ? -0.776 -18.174 -2.829 1.00 72.38 201 ALA A N 1
ATOM 1595 C CA . ALA A 1 201 ? -0.353 -19.277 -3.672 1.00 72.38 201 ALA A CA 1
ATOM 1596 C C . ALA A 1 201 ? 1.145 -19.146 -3.977 1.00 72.38 201 ALA A C 1
ATOM 1598 O O . ALA A 1 201 ? 1.643 -18.038 -4.166 1.00 72.38 201 ALA A O 1
ATOM 1599 N N . ALA A 1 202 ? 1.835 -20.285 -3.991 1.00 56.50 202 ALA A N 1
ATOM 1600 C CA . ALA A 1 202 ? 3.205 -20.406 -4.477 1.00 56.50 202 ALA A CA 1
ATOM 1601 C C . ALA A 1 202 ? 3.216 -20.674 -5.986 1.00 56.50 202 ALA A C 1
ATOM 1603 O O . ALA A 1 202 ? 2.290 -21.383 -6.453 1.00 56.50 202 ALA A O 1
#

Sequence (202 aa):
MRTDKRGGICFRVDDNKPIQQWIEFAEVFNRYGFKFCAALCPGRMAGDEAYTALVRSLQGRGHEIMDHTPLHSVDKLPLPHGADADAWRTMPGVDHVDATRVYLTHDAIDTKLLPEYRADISGNVMTGRTPQVLNDPNQTRFIAVYLPATGRVFRFRQIEHSGDVTLALRSFWDEDNVDLGELRDVVCHKLSKADVRMTLAA

pLDDT: mean 88.89, std 10.02, range [51.5, 98.25]